Protein AF-A0A5R2N6E2-F1 (afdb_monomer)

Sequence (208 aa):
DPKAEVWG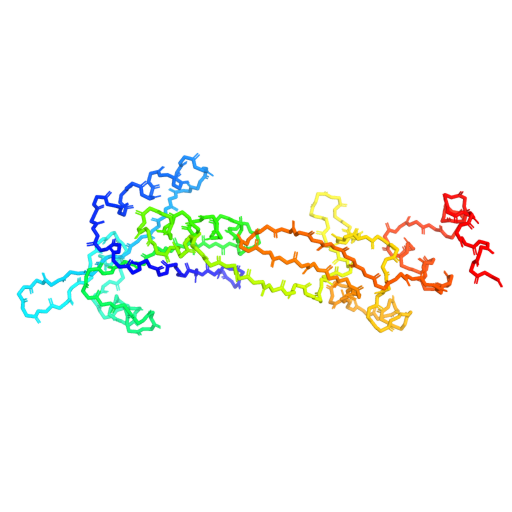IPAKTGGSRAFCDRMNSWAQGEGQPGLGYIFWRKEGDKLEGAGPLAKNIGEERTEAIRLQLGLADGDAAFFVAGDPKKFVSFAGAARTRAGEELNLVDRERFELCWIVDFPFFEWNEEEKKIDFAHNPFSMPQGGIDALNGEDLLGIKAFQYDMVCNGFEIASGGIRNHLPETMVKAFETVGLDRATVEERFGGLYRAFQ

Solvent-accessible surface area (backbone atoms only — not comparable to full-atom values): 11693 Å² total; per-residue (Å²): 110,97,70,49,49,74,48,78,41,80,29,78,75,42,33,39,72,72,55,48,52,49,52,20,54,48,33,38,73,74,74,36,99,51,43,48,36,34,28,22,37,68,60,84,97,41,80,42,64,37,53,74,48,22,71,74,61,34,69,71,55,38,50,52,50,33,62,74,70,71,57,51,77,34,12,23,35,37,39,49,74,41,50,54,93,75,43,50,68,55,53,53,51,52,46,50,50,51,29,58,79,64,64,68,61,71,85,89,65,87,54,74,49,76,50,61,68,42,50,36,30,36,78,39,82,87,80,71,41,55,38,63,57,64,69,83,56,42,26,46,52,70,46,55,62,40,73,72,46,89,60,51,66,76,30,27,22,43,34,39,34,39,30,47,79,89,38,81,76,46,75,53,58,48,64,52,72,45,60,70,42,50,42,51,56,39,39,70,54,71,39,49,60,68,58,47,45,68,78,39,35,76,61,54,62,72,58,107

Mean predicted aligned error: 4.89 Å

pLDDT: mean 94.52, std 5.13, range [65.69, 98.62]

Secondary structure (DSSP, 8-state):
-TT-EEEEEEETT---HHHHHHHHHHHHHTT-S--EEEEEEEETTEEEEESHHHHHH-HHHHHHHHHHTT--TT-EEEEEEE-HHHHHHHHHHHHHHHHHHTT-S-TT---EEEEE--BSEEEETTTTEEEESS-TTBPBTTHHHHHTSS-STTPBBSEEEEEETTEEEEEEE-B---HHHHHHHHHHTT--HHHHHHHHHHHHHHT-

Foldseek 3Di:
DVQKDKDKQKQALQQDPVSQVVLQVVCVVVVHPGKFKWHWADDDPDIFIDGPVCVVPDGVVSVVVCVVVVYDHSIMMIMDMDRCVVCVVVSVVSNVVSCVVSVVDDPVDKDKDKDFFAFQWDQDPVVRAIDGPDDLFFAWDVFQVQLVDPCNRNITTQKMFMDIPRDGPDIDGHGNLDLVSSQSSVVRRPQHPVNCCVVPVVSNVVSD

Structure (mmCIF, N/CA/C/O backbone):
data_AF-A0A5R2N6E2-F1
#
_entry.id   AF-A0A5R2N6E2-F1
#
loop_
_atom_site.group_PDB
_atom_site.id
_atom_site.type_symbol
_atom_site.label_atom_id
_atom_site.label_alt_id
_atom_site.label_comp_id
_atom_site.label_asym_id
_atom_site.label_entity_id
_atom_site.label_seq_id
_atom_site.pdbx_PDB_ins_code
_atom_site.Cartn_x
_atom_site.Cartn_y
_atom_site.Cartn_z
_atom_site.occupancy
_atom_site.B_iso_or_equiv
_atom_site.auth_seq_id
_atom_site.auth_comp_id
_atom_site.auth_asym_id
_atom_site.auth_atom_id
_atom_site.pdbx_PDB_model_num
ATOM 1 N N . ASP A 1 1 ? -5.170 19.778 3.598 1.00 77.94 1 ASP A N 1
ATOM 2 C CA . ASP A 1 1 ? -4.101 19.515 2.621 1.00 77.94 1 ASP A CA 1
ATOM 3 C C . ASP A 1 1 ? -4.667 18.542 1.596 1.00 77.94 1 ASP A C 1
ATOM 5 O O . ASP A 1 1 ? -5.123 17.491 2.026 1.00 77.94 1 ASP A O 1
ATOM 9 N N . PRO A 1 2 ? -4.741 18.895 0.301 1.00 82.69 2 PRO A N 1
ATOM 10 C CA . PRO A 1 2 ? -5.284 18.014 -0.736 1.00 82.69 2 PRO A CA 1
ATOM 11 C C . PRO A 1 2 ? -4.460 16.738 -0.966 1.00 82.69 2 PRO A C 1
ATOM 13 O O . PRO A 1 2 ? -4.962 15.817 -1.597 1.00 82.69 2 PRO A O 1
ATOM 16 N N . LYS A 1 3 ? -3.214 16.675 -0.477 1.00 87.69 3 LYS A N 1
ATOM 17 C CA . LYS A 1 3 ? -2.358 15.480 -0.551 1.00 87.69 3 LYS A CA 1
ATOM 18 C C . LYS A 1 3 ? -2.497 14.567 0.665 1.00 87.69 3 LYS A C 1
ATOM 20 O O . LYS A 1 3 ? -1.913 13.488 0.676 1.00 87.69 3 LYS A O 1
ATOM 25 N N . ALA A 1 4 ? -3.202 15.022 1.701 1.00 94.62 4 ALA A N 1
ATOM 26 C CA . ALA A 1 4 ? -3.377 14.250 2.914 1.00 94.62 4 ALA A CA 1
ATOM 27 C C . ALA A 1 4 ? -4.648 13.405 2.834 1.00 94.62 4 ALA A C 1
ATOM 29 O O . ALA A 1 4 ? -5.731 13.925 2.569 1.00 94.62 4 ALA A O 1
ATOM 30 N N . GLU A 1 5 ? -4.519 12.122 3.144 1.00 96.31 5 GLU A N 1
ATOM 31 C CA . GLU A 1 5 ? -5.640 11.197 3.260 1.00 96.31 5 GLU A CA 1
ATOM 32 C C . GLU A 1 5 ? -5.689 10.583 4.658 1.00 96.31 5 GLU A C 1
ATOM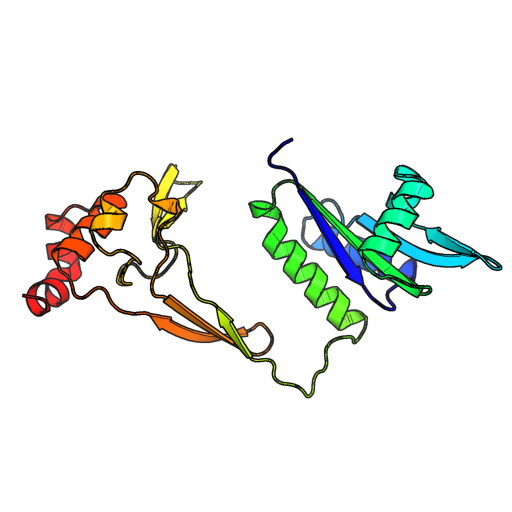 34 O O . GLU A 1 5 ? -4.715 10.627 5.415 1.00 96.31 5 GLU A O 1
ATOM 39 N N . VAL A 1 6 ? -6.843 10.006 4.994 1.00 95.56 6 VAL A N 1
ATOM 40 C CA . VAL A 1 6 ? -7.044 9.209 6.205 1.00 95.56 6 VAL A CA 1
ATOM 41 C C . VAL A 1 6 ? -7.536 7.837 5.783 1.00 95.56 6 VAL A C 1
ATOM 43 O O . VAL A 1 6 ? -8.599 7.730 5.172 1.00 95.56 6 VAL A O 1
ATOM 46 N N . TRP A 1 7 ? -6.782 6.789 6.104 1.00 97.44 7 TRP A N 1
ATOM 47 C CA . TRP A 1 7 ? -7.182 5.413 5.816 1.00 97.44 7 TRP A CA 1
ATOM 48 C C . TRP A 1 7 ? -7.594 4.709 7.102 1.00 97.44 7 TRP A C 1
ATOM 50 O O . TRP A 1 7 ? -6.868 4.725 8.098 1.00 97.44 7 TRP A O 1
ATOM 60 N N . GLY A 1 8 ? -8.774 4.091 7.065 1.00 97.75 8 GLY A N 1
ATOM 61 C CA . GLY A 1 8 ? -9.274 3.232 8.131 1.00 97.75 8 GLY A CA 1
ATOM 62 C C . GLY A 1 8 ? -8.793 1.794 7.952 1.00 97.75 8 GLY A C 1
ATOM 63 O O . GLY A 1 8 ? -8.796 1.263 6.843 1.00 97.75 8 GLY A O 1
ATOM 64 N N . ILE A 1 9 ? -8.425 1.149 9.054 1.00 98.25 9 ILE A N 1
ATOM 65 C CA . ILE A 1 9 ? -8.046 -0.262 9.129 1.00 98.25 9 ILE A CA 1
ATOM 66 C C . ILE A 1 9 ? -9.047 -0.945 10.068 1.00 98.25 9 ILE A C 1
ATOM 68 O O . ILE A 1 9 ? -8.894 -0.866 11.293 1.00 98.25 9 ILE A O 1
ATOM 72 N N . PRO A 1 10 ? -10.104 -1.572 9.522 1.00 98.00 10 PRO A N 1
ATOM 73 C CA . PRO A 1 10 ? -11.079 -2.311 10.312 1.00 98.00 10 PRO A CA 1
ATOM 74 C C . PRO A 1 10 ? -10.432 -3.497 11.032 1.00 98.00 10 PRO A C 1
ATOM 76 O O . PRO A 1 10 ? -9.678 -4.263 10.435 1.00 98.00 10 PRO A O 1
ATOM 79 N N . ALA A 1 11 ? -10.769 -3.674 12.304 1.00 97.94 11 ALA A N 1
ATOM 80 C CA . ALA A 1 11 ? -10.268 -4.735 13.165 1.00 97.94 11 ALA A CA 1
ATOM 81 C C . ALA A 1 11 ? -11.451 -5.416 13.864 1.00 97.94 11 ALA A C 1
ATOM 83 O O . ALA A 1 11 ? -11.834 -5.063 14.985 1.00 97.94 11 ALA A O 1
ATOM 84 N N . LYS A 1 12 ? -12.062 -6.388 13.174 1.00 96.56 12 LYS A N 1
ATOM 85 C CA . LYS A 1 12 ? -13.174 -7.166 13.735 1.00 96.56 12 LYS A CA 1
ATOM 86 C C . LYS A 1 12 ? -12.720 -7.926 14.971 1.00 96.56 12 LYS A C 1
ATOM 88 O O . LYS A 1 12 ? -11.612 -8.449 14.976 1.00 96.56 12 LYS A O 1
ATOM 93 N N . THR A 1 13 ? -13.556 -7.998 16.001 1.00 97.12 13 THR A N 1
ATOM 94 C CA . THR A 1 13 ? -13.239 -8.554 17.333 1.00 97.12 13 THR A CA 1
ATOM 95 C C . THR A 1 13 ? -12.142 -7.803 18.109 1.00 97.12 13 THR A C 1
ATOM 97 O O . THR A 1 13 ? -11.767 -8.198 19.211 1.00 97.12 13 THR A O 1
ATOM 100 N N . GLY A 1 14 ? -11.646 -6.680 17.572 1.00 96.75 14 GLY A N 1
ATOM 101 C CA . GLY A 1 14 ? -10.597 -5.853 18.172 1.00 96.75 14 GLY A CA 1
ATOM 102 C C . GLY A 1 14 ? -11.086 -4.854 19.224 1.00 96.75 14 GLY A C 1
ATOM 103 O O . GLY A 1 14 ? -10.320 -3.986 19.637 1.00 96.75 14 GLY A O 1
ATOM 104 N N . GLY A 1 15 ? -12.346 -4.934 19.653 1.00 95.94 15 GLY A N 1
ATOM 105 C CA . GLY A 1 15 ? -13.047 -3.944 20.474 1.00 95.94 15 GLY A CA 1
ATOM 106 C C . GLY A 1 15 ? -12.625 -3.880 21.945 1.00 95.94 15 GLY A C 1
ATOM 107 O O . GLY A 1 15 ? -13.464 -3.863 22.841 1.00 95.94 15 GLY A O 1
ATOM 108 N N . SER A 1 16 ? -11.321 -3.858 22.223 1.00 94.94 16 SER A N 1
ATOM 109 C CA . SER A 1 16 ? -10.749 -3.778 23.566 1.00 94.94 16 SER A CA 1
ATOM 110 C C . SER A 1 16 ? -9.763 -2.625 23.667 1.00 94.94 16 SER A C 1
ATOM 112 O O . SER A 1 16 ? -8.819 -2.523 22.880 1.00 94.94 16 SER A O 1
ATOM 114 N N . ARG A 1 17 ? -9.920 -1.800 24.708 1.00 95.88 17 ARG A N 1
ATOM 115 C CA . ARG A 1 17 ? -8.990 -0.703 24.997 1.00 95.88 17 ARG A CA 1
ATOM 116 C C . ARG A 1 17 ? -7.552 -1.195 25.154 1.00 95.88 17 ARG A C 1
ATOM 118 O O . ARG A 1 17 ? -6.640 -0.587 24.612 1.00 95.88 17 ARG A O 1
ATOM 125 N N . ALA A 1 18 ? -7.358 -2.312 25.855 1.00 97.25 18 ALA A N 1
ATOM 126 C CA . ALA A 1 18 ? -6.028 -2.864 26.085 1.00 97.25 18 ALA A CA 1
ATOM 127 C C . ALA A 1 18 ? -5.355 -3.306 24.777 1.00 97.25 18 ALA A C 1
ATOM 129 O O . ALA A 1 18 ? -4.151 -3.133 24.627 1.00 97.25 18 ALA A O 1
ATOM 130 N N . PHE A 1 19 ? -6.115 -3.870 23.835 1.00 97.75 19 PHE A N 1
ATOM 131 C CA . PHE A 1 19 ? -5.597 -4.214 22.510 1.00 97.75 19 PHE A CA 1
ATOM 132 C C . PHE A 1 19 ? -5.258 -2.960 21.698 1.00 97.75 19 PHE A C 1
ATOM 134 O O . PHE A 1 19 ? -4.147 -2.843 21.188 1.00 97.75 19 PHE A O 1
ATOM 141 N N . CYS A 1 20 ? -6.174 -1.991 21.652 1.00 98.06 20 CYS A N 1
ATOM 142 C CA . CYS A 1 20 ? -5.971 -0.753 20.907 1.00 98.06 20 CYS A CA 1
ATOM 143 C C . CYS A 1 20 ? -4.764 0.055 21.416 1.00 98.06 20 CYS A C 1
ATOM 145 O O . CYS A 1 20 ? -3.966 0.538 20.616 1.00 98.06 20 CYS A O 1
ATOM 147 N N . ASP A 1 21 ? -4.590 0.154 22.739 1.00 97.81 21 ASP A N 1
ATOM 148 C CA . ASP A 1 21 ? -3.443 0.834 23.347 1.00 97.81 21 ASP A CA 1
ATOM 149 C C . ASP A 1 21 ? -2.120 0.123 23.005 1.00 97.81 21 ASP A C 1
ATOM 151 O O . ASP A 1 21 ? -1.144 0.795 22.673 1.00 97.81 21 ASP A O 1
ATOM 155 N N . ARG A 1 22 ? -2.084 -1.221 22.992 1.00 98.19 22 ARG A N 1
ATOM 156 C CA . ARG A 1 22 ? -0.892 -1.978 22.557 1.00 98.19 22 ARG A CA 1
ATOM 157 C C . ARG A 1 22 ? -0.560 -1.756 21.085 1.00 98.19 22 ARG A C 1
ATOM 159 O O . ARG A 1 22 ? 0.604 -1.534 20.769 1.00 98.19 22 ARG A O 1
ATOM 166 N N . MET A 1 23 ? -1.559 -1.784 20.201 1.00 98.31 23 MET A N 1
ATOM 167 C CA . MET A 1 23 ? -1.373 -1.499 18.773 1.00 98.31 23 MET A CA 1
ATOM 168 C C . MET A 1 23 ? -0.837 -0.078 18.551 1.00 98.31 23 MET A C 1
ATOM 170 O O . MET A 1 23 ? 0.060 0.123 17.735 1.00 98.31 23 MET A O 1
ATOM 174 N N . ASN A 1 24 ? -1.320 0.902 19.321 1.00 98.06 24 ASN A N 1
ATOM 175 C CA . ASN A 1 24 ? -0.789 2.263 19.290 1.00 98.06 24 ASN A CA 1
ATOM 176 C C . ASN A 1 24 ? 0.668 2.339 19.781 1.00 98.06 24 ASN A C 1
ATOM 178 O O . ASN A 1 24 ? 1.494 2.970 19.127 1.00 98.06 24 ASN A O 1
ATOM 182 N N . SER A 1 25 ? 1.015 1.670 20.884 1.00 98.19 25 SER A N 1
ATOM 183 C CA . SER A 1 25 ? 2.407 1.608 21.357 1.00 98.19 25 SER A CA 1
ATOM 184 C C . SER A 1 25 ? 3.336 0.907 20.366 1.00 98.19 25 SER A C 1
ATOM 186 O O . SER A 1 25 ? 4.468 1.344 20.179 1.00 98.19 25 SER A O 1
ATOM 188 N N . TRP A 1 26 ? 2.866 -0.151 19.702 1.00 98.31 26 TRP A N 1
ATOM 189 C CA . TRP A 1 26 ? 3.617 -0.802 18.631 1.00 98.31 26 TRP A CA 1
ATOM 190 C C . TRP A 1 26 ? 3.883 0.165 17.473 1.00 98.31 26 TRP A C 1
ATOM 192 O O . TRP A 1 26 ? 5.033 0.321 17.078 1.00 98.31 26 TRP A O 1
ATOM 202 N N . ALA A 1 27 ? 2.863 0.882 16.995 1.00 97.94 27 ALA A N 1
ATOM 203 C CA . ALA A 1 27 ? 3.023 1.874 15.932 1.00 97.94 27 ALA A CA 1
ATOM 204 C C . ALA A 1 27 ? 4.067 2.948 16.276 1.00 97.94 27 ALA A C 1
ATOM 206 O O . ALA A 1 27 ? 4.861 3.341 15.424 1.00 97.94 27 ALA A O 1
ATOM 207 N N . GLN A 1 28 ? 4.102 3.385 17.538 1.00 97.56 28 GLN A N 1
ATOM 208 C CA . GLN A 1 28 ? 5.132 4.301 18.034 1.00 97.56 28 GLN A CA 1
ATOM 209 C C . GLN A 1 28 ? 6.535 3.685 17.999 1.00 97.56 28 GLN A C 1
ATOM 211 O O . GLN A 1 28 ? 7.496 4.368 17.651 1.00 97.56 28 GLN A O 1
ATOM 216 N N . GLY A 1 29 ? 6.652 2.391 18.305 1.00 97.69 29 GLY A N 1
ATOM 217 C CA . GLY A 1 29 ? 7.890 1.625 18.145 1.00 97.69 29 GLY A CA 1
ATOM 218 C C . GLY A 1 29 ? 8.363 1.518 16.690 1.00 97.69 29 GLY A C 1
ATOM 219 O O . GLY A 1 29 ? 9.564 1.551 16.446 1.00 97.69 29 GLY A O 1
ATOM 220 N N . GLU A 1 30 ? 7.438 1.487 15.727 1.00 96.44 30 GLU A N 1
ATOM 221 C CA . GLU A 1 30 ? 7.714 1.526 14.277 1.00 96.44 30 GLU A CA 1
ATOM 222 C C . GLU A 1 30 ? 8.031 2.946 13.755 1.00 96.44 30 GLU A C 1
ATOM 224 O O . GLU A 1 30 ? 8.050 3.195 12.549 1.00 96.44 30 GLU A O 1
ATOM 229 N N . GLY A 1 31 ? 8.239 3.916 14.653 1.00 95.12 31 GLY A N 1
ATOM 230 C CA . GLY A 1 31 ? 8.587 5.293 14.301 1.00 95.12 31 GLY A CA 1
ATOM 231 C C . GLY A 1 31 ? 7.407 6.158 13.851 1.00 95.12 31 GLY A C 1
ATOM 232 O O . GLY A 1 31 ? 7.618 7.281 13.391 1.00 95.12 31 GLY A O 1
ATOM 233 N N . GLN A 1 32 ? 6.167 5.680 13.989 1.00 96.06 32 GLN A N 1
ATOM 234 C CA . GLN A 1 32 ? 4.984 6.497 13.722 1.00 96.06 32 GLN A CA 1
ATOM 235 C C . GLN A 1 32 ? 4.648 7.390 14.927 1.00 96.06 32 GLN A C 1
ATOM 237 O O . GLN A 1 32 ? 4.893 7.010 16.070 1.00 96.06 32 GLN A O 1
ATOM 242 N N . PRO A 1 33 ? 4.003 8.553 14.734 1.00 93.94 33 PRO A N 1
ATOM 243 C CA . PRO A 1 33 ? 3.512 9.362 15.857 1.00 93.94 33 PRO A CA 1
ATOM 244 C C . PRO A 1 33 ? 2.494 8.616 16.744 1.00 93.94 33 PRO A C 1
ATOM 246 O O . PRO A 1 33 ? 2.365 8.887 17.941 1.00 93.94 33 PRO A O 1
ATOM 249 N N . GLY A 1 34 ? 1.768 7.672 16.148 1.00 95.56 34 GLY A N 1
ATOM 250 C CA . GLY A 1 34 ? 0.800 6.799 16.795 1.00 95.56 34 GLY A CA 1
ATOM 251 C C . GLY A 1 34 ? -0.118 6.139 15.772 1.00 95.56 34 GLY A C 1
ATOM 252 O O . GLY A 1 34 ? -0.031 6.402 14.573 1.00 95.56 34 GLY A O 1
ATOM 253 N N . LEU A 1 35 ? -1.024 5.305 16.268 1.00 97.69 35 LEU A N 1
ATOM 254 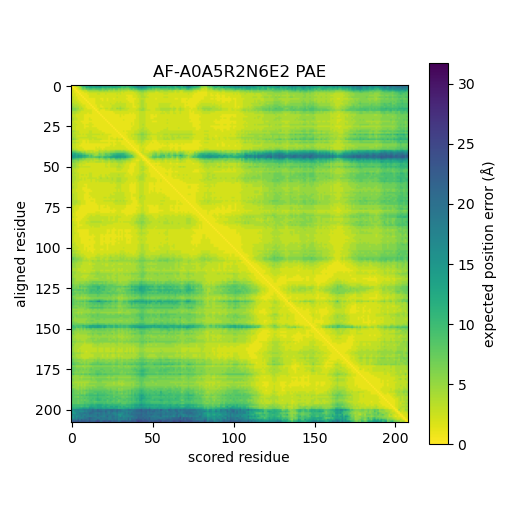C CA . LEU A 1 35 ? -2.092 4.676 15.505 1.00 97.69 35 LEU A CA 1
ATOM 255 C C . LEU A 1 35 ? -3.420 5.024 16.176 1.00 97.69 35 LEU A C 1
ATOM 257 O O . LEU A 1 35 ? -3.809 4.431 17.185 1.00 97.69 35 LEU A O 1
ATOM 261 N N . GLY A 1 36 ? -4.089 6.046 15.638 1.00 97.50 36 GLY A N 1
ATOM 262 C CA . GLY A 1 36 ? -5.366 6.511 16.169 1.00 97.50 36 GLY A CA 1
ATOM 263 C C . GLY A 1 36 ? -6.420 5.415 16.052 1.00 97.50 36 GLY A C 1
ATOM 264 O O . GLY A 1 36 ? -6.407 4.656 15.089 1.00 97.50 36 GLY A O 1
ATOM 265 N N . T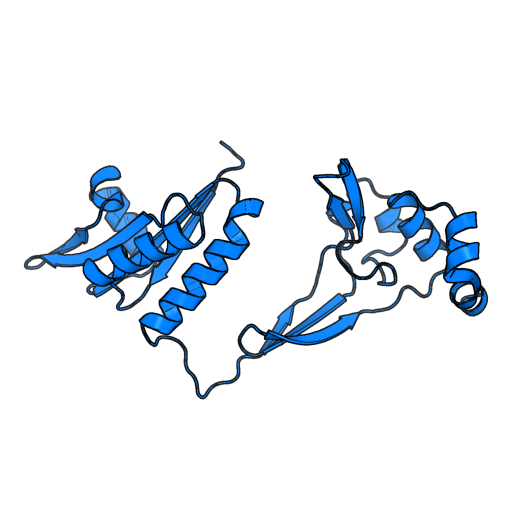YR A 1 37 ? -7.327 5.310 17.022 1.00 98.44 37 TYR A N 1
ATOM 266 C CA . TYR A 1 37 ? -8.309 4.229 17.032 1.00 98.44 37 TYR A CA 1
ATOM 267 C C . TYR A 1 37 ? -9.662 4.635 17.611 1.00 98.44 37 TYR A C 1
ATOM 269 O O . TYR A 1 37 ? -9.776 5.572 18.413 1.00 98.44 37 TYR A O 1
ATOM 277 N N . ILE A 1 38 ? -10.672 3.866 17.218 1.00 98.50 38 ILE A N 1
ATOM 278 C CA . ILE A 1 38 ? -12.008 3.811 17.805 1.00 98.50 38 ILE A CA 1
ATOM 279 C C . ILE A 1 38 ? -12.325 2.338 18.060 1.00 98.50 38 ILE A C 1
ATOM 281 O O . ILE A 1 38 ? -12.014 1.491 17.226 1.00 98.50 38 ILE A O 1
ATOM 285 N N . PHE A 1 39 ? -12.943 2.025 19.191 1.00 98.19 39 PHE A N 1
ATOM 286 C CA . PHE A 1 39 ? -13.506 0.704 19.451 1.00 98.19 39 PHE A CA 1
ATOM 287 C C . PHE A 1 39 ? -14.954 0.828 19.897 1.00 98.19 39 PHE A C 1
ATOM 289 O O . PHE A 1 39 ? -15.313 1.793 20.568 1.00 98.19 39 PHE A O 1
ATOM 296 N N . TRP A 1 40 ? -15.777 -0.145 19.534 1.00 97.62 40 TRP A N 1
ATOM 297 C CA . TRP A 1 40 ? -17.203 -0.128 19.819 1.00 97.62 40 TRP A CA 1
ATOM 298 C C . TRP A 1 40 ? -17.561 -1.190 20.841 1.00 97.62 40 TRP A C 1
ATOM 300 O O . TRP A 1 40 ? -17.153 -2.347 20.740 1.00 97.62 40 TRP A O 1
ATOM 310 N N . ARG A 1 41 ? -18.335 -0.773 21.839 1.00 94.12 41 ARG A N 1
ATOM 311 C CA . ARG A 1 41 ? -18.827 -1.636 22.911 1.00 94.12 41 ARG A CA 1
ATOM 312 C C . ARG A 1 41 ? -20.265 -1.280 23.245 1.00 94.12 41 ARG A C 1
ATOM 314 O O . ARG A 1 41 ? -20.654 -0.114 23.151 1.00 94.12 41 ARG A O 1
ATOM 321 N N . LYS A 1 42 ? -21.045 -2.255 23.692 1.00 91.94 42 LYS A N 1
ATOM 322 C CA . LYS A 1 42 ? -22.346 -1.969 24.300 1.00 91.94 42 LYS A CA 1
ATOM 323 C C . LYS A 1 42 ? -22.196 -1.285 25.655 1.00 91.94 42 LYS A C 1
ATOM 325 O O . LYS A 1 42 ? -21.494 -1.774 26.540 1.00 91.94 42 LYS A O 1
ATOM 330 N N . GLU A 1 43 ? -22.919 -0.188 25.819 1.00 83.19 43 GLU A N 1
ATOM 331 C CA . GLU A 1 43 ? -23.154 0.491 27.087 1.00 83.19 43 GLU A CA 1
ATOM 332 C C . GLU A 1 43 ? -24.678 0.546 27.300 1.00 83.19 43 GLU A C 1
ATOM 334 O O . GLU A 1 43 ? -25.400 1.345 26.700 1.00 83.19 43 GLU A O 1
ATOM 339 N N . GLY A 1 44 ? -25.198 -0.414 28.076 1.00 84.06 44 GLY A N 1
ATOM 340 C CA . GLY A 1 44 ? -26.637 -0.694 28.135 1.00 84.06 44 GLY A CA 1
ATOM 341 C C . GLY A 1 44 ? -27.164 -1.245 26.803 1.00 84.06 44 GLY A C 1
ATOM 342 O O . GLY A 1 44 ? -26.601 -2.193 26.257 1.00 84.06 44 GLY A O 1
ATOM 343 N N . ASP A 1 45 ? -28.227 -0.632 26.275 1.00 84.56 45 ASP A N 1
ATOM 344 C CA . ASP A 1 45 ? -28.848 -1.009 24.993 1.00 84.56 45 ASP A CA 1
ATOM 345 C C . ASP A 1 45 ? -28.248 -0.279 23.779 1.00 84.56 45 ASP A C 1
ATOM 347 O O . ASP A 1 45 ? -28.675 -0.499 22.643 1.00 84.56 45 ASP A O 1
ATOM 351 N N . LYS A 1 46 ? -27.269 0.608 23.996 1.00 86.88 46 LYS A N 1
ATOM 352 C CA . LYS A 1 46 ? -26.643 1.399 22.934 1.00 86.88 46 LYS A CA 1
ATOM 353 C C . LYS A 1 46 ? -25.241 0.901 22.632 1.00 86.88 46 LYS A C 1
ATOM 355 O O . LYS A 1 46 ? -24.483 0.535 23.526 1.00 86.88 46 LYS A O 1
ATOM 360 N N . LEU A 1 47 ? -24.899 0.912 21.350 1.00 91.50 47 LEU A N 1
ATOM 361 C CA . LEU A 1 47 ? -23.539 0.691 20.890 1.00 91.50 47 LEU A CA 1
ATOM 362 C C . LEU A 1 47 ? -22.811 2.035 20.884 1.00 91.50 47 LEU A C 1
ATOM 364 O O . LEU A 1 47 ? -23.188 2.926 20.130 1.00 91.50 47 LEU A O 1
ATOM 368 N N . GLU A 1 48 ? -21.789 2.180 21.721 1.00 93.56 48 GLU A N 1
ATOM 369 C CA . GLU A 1 48 ? -21.032 3.423 21.857 1.00 93.56 48 GLU A CA 1
ATOM 370 C C . GLU A 1 48 ? -19.609 3.239 21.327 1.00 93.56 48 GLU A C 1
ATOM 372 O O . GLU A 1 48 ? -18.938 2.239 21.605 1.00 93.56 48 GLU A O 1
ATOM 377 N N . GLY A 1 49 ? -19.144 4.216 20.546 1.00 96.12 49 GLY A N 1
ATOM 378 C CA . GLY A 1 49 ? -17.752 4.296 20.128 1.00 96.12 49 GLY A CA 1
ATOM 379 C C . GLY A 1 49 ? -16.905 4.982 21.194 1.00 96.12 49 GLY A C 1
ATOM 380 O O . GLY A 1 49 ? -17.171 6.110 21.596 1.00 96.12 49 GLY A O 1
ATOM 381 N N . ALA A 1 50 ? -15.844 4.312 21.622 1.00 95.81 50 ALA A N 1
ATOM 382 C CA . ALA A 1 50 ? -14.899 4.787 22.615 1.00 95.81 50 ALA A CA 1
ATOM 383 C C . ALA A 1 50 ? -13.479 4.871 22.035 1.00 95.81 50 ALA A C 1
ATOM 385 O O . ALA A 1 50 ? -13.156 4.310 20.988 1.00 95.81 50 ALA A O 1
ATOM 386 N N . GLY A 1 51 ? -12.608 5.590 22.740 1.00 95.25 51 GLY A N 1
ATOM 387 C CA . GLY A 1 51 ? -11.220 5.825 22.339 1.00 95.25 51 GLY A CA 1
ATOM 388 C C . GLY A 1 51 ? -10.920 7.304 22.078 1.00 95.25 51 GLY A C 1
ATOM 389 O O . GLY A 1 51 ? -11.830 8.137 22.099 1.00 95.25 51 GLY A O 1
ATOM 390 N N . PRO A 1 52 ? -9.640 7.662 21.880 1.00 95.38 52 PRO A N 1
ATOM 391 C CA . PRO A 1 52 ? -9.230 9.054 21.712 1.00 95.38 52 PRO A CA 1
ATOM 392 C C . PRO A 1 52 ? -9.900 9.735 20.515 1.00 95.38 52 PRO A C 1
ATOM 394 O O . PRO A 1 52 ? -10.318 10.885 20.626 1.00 95.38 52 PRO A O 1
ATOM 397 N N . LEU A 1 53 ? -10.051 9.027 19.388 1.00 96.81 53 LEU A N 1
ATOM 398 C CA . LEU A 1 53 ? -10.653 9.612 18.190 1.00 96.81 53 LEU A CA 1
ATOM 399 C C . LEU A 1 53 ? -12.155 9.837 18.344 1.00 96.81 53 LEU A C 1
ATOM 401 O O . LEU A 1 53 ? -12.616 10.923 18.009 1.00 96.81 53 LEU A O 1
ATOM 405 N N . ALA A 1 54 ? -12.893 8.879 18.912 1.00 96.81 54 ALA A N 1
ATOM 406 C CA . ALA A 1 54 ? -14.333 9.020 19.134 1.00 96.81 54 ALA A CA 1
ATOM 407 C C . ALA A 1 54 ? -14.665 10.263 19.979 1.00 96.81 54 ALA A C 1
ATOM 409 O O . ALA A 1 54 ? -15.540 11.052 19.625 1.00 96.81 54 ALA A O 1
ATOM 410 N N . LYS A 1 55 ? -13.880 10.504 21.042 1.00 95.00 55 LYS A N 1
ATOM 411 C CA . LYS A 1 55 ? -14.002 11.704 21.887 1.00 95.00 55 LYS A CA 1
ATOM 412 C C . LYS A 1 55 ? -13.758 13.003 21.118 1.00 95.00 55 LYS A C 1
ATOM 414 O O . LYS A 1 55 ? -14.415 14.001 21.391 1.00 95.00 55 LYS A O 1
ATOM 419 N N . ASN A 1 56 ? -12.822 12.992 20.172 1.00 96.56 56 ASN A N 1
ATOM 420 C CA . ASN A 1 56 ? -12.438 14.183 19.416 1.00 96.56 56 ASN A CA 1
ATOM 421 C C . ASN A 1 56 ? -13.421 14.523 18.289 1.00 96.56 56 ASN A C 1
ATOM 423 O O . ASN A 1 56 ? -13.586 15.697 17.964 1.00 96.56 56 ASN A O 1
ATOM 427 N N . ILE A 1 57 ? -14.047 13.519 17.668 1.00 96.44 57 ILE A N 1
ATOM 428 C CA . ILE A 1 57 ? -14.927 13.726 16.505 1.00 96.44 57 ILE A CA 1
ATOM 429 C C . ILE A 1 57 ? -16.419 13.743 16.857 1.00 96.44 57 ILE A C 1
ATOM 431 O O . ILE A 1 57 ? -17.212 14.206 16.038 1.00 96.44 57 ILE A O 1
ATOM 435 N N . GLY A 1 58 ? -16.790 13.290 18.057 1.00 96.62 58 GLY A N 1
ATOM 436 C CA . GLY A 1 58 ? -18.169 13.251 18.541 1.00 96.62 58 GLY A CA 1
ATOM 437 C C . GLY A 1 58 ? -18.953 12.017 18.082 1.00 96.62 58 GLY A C 1
ATOM 438 O O . GLY A 1 58 ? -18.528 11.273 17.195 1.00 96.62 58 GLY A O 1
ATOM 439 N N . GLU A 1 59 ? -20.114 11.805 18.705 1.00 95.50 59 GLU A N 1
ATOM 440 C CA . GLU A 1 59 ? -20.951 10.606 18.542 1.00 95.50 59 GLU A CA 1
ATOM 441 C C . GLU A 1 59 ? -21.437 10.415 17.097 1.00 95.50 59 GLU A C 1
ATOM 443 O O . GLU A 1 59 ? -21.242 9.348 16.523 1.00 95.50 59 GLU A O 1
ATOM 448 N N . GLU A 1 60 ? -21.974 11.467 16.469 1.00 96.44 60 GLU A N 1
ATOM 449 C CA . GLU A 1 60 ? -22.526 11.411 15.105 1.00 96.44 60 GLU A CA 1
ATOM 450 C C . GLU A 1 60 ? -21.492 10.927 14.074 1.00 96.44 60 GLU A C 1
ATOM 452 O O . GLU A 1 60 ? -21.752 10.010 13.293 1.00 96.44 60 GLU A O 1
ATOM 457 N N . ARG A 1 61 ? -20.282 11.504 14.094 1.00 97.38 61 ARG A N 1
ATOM 458 C CA . ARG A 1 61 ? -19.205 11.129 13.161 1.00 97.38 61 ARG A CA 1
ATOM 459 C C . ARG A 1 61 ? -18.645 9.747 13.470 1.00 97.38 61 ARG A C 1
ATOM 461 O O . ARG A 1 61 ? -18.299 9.008 12.552 1.00 97.38 61 ARG A O 1
ATOM 468 N N . THR A 1 62 ? -18.565 9.399 14.751 1.00 97.62 62 THR A N 1
ATOM 469 C CA . THR A 1 62 ? -18.127 8.073 15.195 1.00 97.62 62 THR A CA 1
ATOM 470 C C . THR A 1 62 ? -19.073 6.986 14.691 1.00 97.62 62 THR A C 1
ATOM 472 O O . THR A 1 62 ? -18.620 5.962 14.179 1.00 97.62 62 THR A O 1
ATOM 475 N N . GLU A 1 63 ? -20.380 7.224 14.773 1.00 96.56 63 GLU A N 1
ATOM 476 C CA . GLU A 1 63 ? -21.393 6.293 14.284 1.00 96.56 63 GLU A CA 1
ATOM 477 C C . GLU A 1 63 ? -21.402 6.195 12.754 1.00 96.56 63 GLU A C 1
ATOM 479 O O . GLU A 1 63 ? -21.465 5.093 12.206 1.00 96.56 63 GLU A O 1
ATOM 484 N N . ALA A 1 64 ? -21.242 7.318 12.045 1.00 97.56 64 ALA A N 1
ATOM 485 C CA . ALA A 1 64 ? -21.120 7.314 10.588 1.00 97.56 64 ALA A CA 1
ATOM 486 C C . ALA A 1 64 ? -19.943 6.443 10.108 1.00 97.56 64 ALA A C 1
ATOM 488 O O . ALA A 1 64 ? -20.102 5.638 9.189 1.00 97.56 64 ALA A O 1
ATOM 489 N N . ILE A 1 65 ? -18.784 6.541 10.772 1.00 97.69 65 ILE A N 1
ATOM 490 C CA . ILE A 1 65 ? -17.613 5.699 10.487 1.00 97.69 65 ILE A CA 1
ATOM 491 C C . ILE A 1 65 ? -17.919 4.223 10.761 1.00 97.69 65 ILE A C 1
ATOM 493 O O . ILE A 1 65 ? -17.584 3.367 9.942 1.00 97.69 65 ILE A O 1
ATOM 497 N N . ARG A 1 66 ? -18.572 3.912 11.888 1.00 97.38 66 ARG A N 1
ATOM 498 C CA . ARG A 1 66 ? -18.942 2.535 12.241 1.00 97.38 66 ARG A CA 1
ATOM 499 C C . ARG A 1 66 ? -19.795 1.888 11.153 1.00 97.38 66 ARG A C 1
ATOM 501 O O . ARG A 1 66 ? -19.523 0.760 10.745 1.00 97.38 66 ARG A O 1
ATOM 508 N N . LEU A 1 67 ? -20.811 2.615 10.686 1.00 97.25 67 LEU A N 1
ATOM 509 C CA . LEU A 1 67 ? -21.722 2.166 9.636 1.00 97.25 67 LEU A CA 1
ATOM 510 C C . LEU A 1 67 ? -20.996 2.005 8.297 1.00 97.25 67 LEU A C 1
ATOM 512 O O . LEU A 1 67 ? -21.158 0.976 7.645 1.00 97.25 67 LEU A O 1
ATOM 516 N N . GLN A 1 68 ? -20.152 2.969 7.917 1.00 97.50 68 GLN A N 1
ATOM 517 C CA . GLN A 1 68 ? -19.369 2.913 6.679 1.00 97.50 68 GLN A CA 1
ATOM 518 C C . GLN A 1 68 ? -18.405 1.717 6.648 1.00 97.50 68 GLN A C 1
ATOM 520 O O . GLN A 1 68 ? -18.232 1.096 5.602 1.00 97.50 68 GLN A O 1
ATOM 525 N N . LEU A 1 69 ? -17.788 1.385 7.786 1.00 97.06 69 LEU A N 1
ATOM 526 C CA . LEU A 1 69 ? -16.849 0.266 7.910 1.00 97.06 69 LEU A CA 1
ATOM 527 C C . LEU A 1 69 ? -17.532 -1.076 8.229 1.00 97.06 69 LEU A C 1
ATOM 529 O O . LEU A 1 69 ? -16.853 -2.100 8.297 1.00 97.06 69 LEU A O 1
ATOM 533 N N . GLY A 1 70 ? -18.855 -1.090 8.428 1.00 97.00 70 GLY A N 1
ATOM 534 C CA . GLY A 1 70 ? -19.618 -2.303 8.736 1.00 97.00 70 GLY A CA 1
ATOM 535 C C . GLY A 1 70 ? -19.215 -2.964 10.059 1.00 97.00 70 GLY A C 1
ATOM 536 O O . GLY A 1 70 ? -19.144 -4.193 10.129 1.00 97.00 70 GLY A O 1
ATOM 537 N N . LEU A 1 71 ? -18.916 -2.158 11.081 1.00 97.56 71 LEU A N 1
ATOM 538 C CA . LEU A 1 71 ? -18.417 -2.620 12.381 1.00 97.56 71 LEU A CA 1
ATOM 539 C C . LEU A 1 71 ? -19.540 -2.786 13.402 1.00 97.56 71 LEU A C 1
ATOM 541 O O . LEU A 1 71 ? -20.527 -2.050 13.386 1.00 97.56 71 LEU A O 1
ATOM 545 N N . ALA A 1 72 ? -19.389 -3.746 14.305 1.00 96.88 72 ALA A N 1
ATOM 546 C CA . ALA A 1 72 ? -20.367 -4.107 15.321 1.00 96.88 72 ALA A CA 1
ATOM 547 C C . ALA A 1 72 ? -19.808 -3.968 16.749 1.00 96.88 72 ALA A C 1
ATOM 549 O O . ALA A 1 72 ? -18.697 -3.491 16.979 1.00 96.88 72 ALA A O 1
ATOM 550 N N . ASP A 1 73 ? -20.620 -4.370 17.725 1.00 97.12 73 ASP A N 1
ATOM 551 C CA . ASP A 1 73 ? -20.185 -4.547 19.110 1.00 97.12 73 ASP A CA 1
ATOM 552 C C . ASP A 1 73 ? -18.985 -5.494 19.193 1.00 97.12 73 ASP A C 1
ATOM 554 O O . ASP A 1 73 ? -19.008 -6.582 18.619 1.00 97.12 73 ASP A O 1
ATOM 558 N N . GLY A 1 74 ? -17.941 -5.066 19.904 1.00 96.75 74 GLY A N 1
ATOM 559 C CA . GLY A 1 74 ? -16.693 -5.810 20.026 1.00 96.75 74 GLY A CA 1
ATOM 560 C C . GLY A 1 74 ? -15.708 -5.596 18.876 1.00 96.75 74 GLY A C 1
ATOM 561 O O . GLY A 1 74 ? -14.664 -6.244 18.876 1.00 96.75 74 GLY A O 1
ATOM 562 N N . ASP A 1 75 ? -15.969 -4.684 17.937 1.00 98.25 75 ASP A N 1
ATOM 563 C CA . ASP A 1 75 ? -15.036 -4.342 16.857 1.00 98.25 75 ASP A CA 1
ATOM 564 C C . ASP A 1 75 ? -14.238 -3.060 17.146 1.00 98.25 75 ASP A C 1
ATOM 566 O O . ASP A 1 75 ? -14.579 -2.249 18.012 1.00 98.25 75 ASP A O 1
ATOM 570 N N . ALA A 1 76 ? -13.166 -2.853 16.382 1.00 98.38 76 ALA A N 1
ATOM 571 C CA . ALA A 1 76 ? -12.387 -1.623 16.377 1.00 98.38 76 ALA A CA 1
ATOM 572 C C . ALA A 1 76 ? -12.029 -1.175 14.955 1.00 98.38 76 ALA A C 1
ATOM 574 O O . ALA A 1 76 ? -12.154 -1.921 13.984 1.00 98.38 76 ALA A O 1
ATOM 575 N N . ALA A 1 77 ? -11.569 0.063 14.841 1.00 98.50 77 ALA A N 1
ATOM 576 C CA . ALA A 1 77 ? -10.960 0.621 13.648 1.00 98.50 77 ALA A CA 1
ATOM 577 C C . ALA A 1 77 ? -9.735 1.433 14.051 1.00 98.50 77 ALA A C 1
ATOM 579 O O . ALA A 1 77 ? -9.799 2.252 14.971 1.00 98.50 77 ALA A O 1
ATOM 580 N N . PHE A 1 78 ? -8.641 1.221 13.332 1.00 98.62 78 PHE A N 1
ATOM 581 C CA . PHE A 1 78 ? -7.440 2.039 13.423 1.00 98.62 78 PHE A CA 1
ATOM 582 C C . PHE A 1 78 ? -7.376 3.020 12.257 1.00 98.62 78 PHE A C 1
ATOM 584 O O . PHE A 1 78 ? -8.003 2.801 11.224 1.00 98.62 78 PHE A O 1
ATOM 591 N N . PHE A 1 79 ? -6.619 4.099 12.413 1.00 98.25 79 PHE A N 1
ATOM 592 C CA . PHE A 1 79 ? -6.535 5.172 11.435 1.00 98.25 79 PHE A CA 1
ATOM 593 C C . PHE A 1 79 ? -5.098 5.643 11.286 1.00 98.25 79 PHE A C 1
ATOM 595 O O . PHE A 1 79 ? -4.416 5.945 12.270 1.00 98.25 79 PHE A O 1
ATOM 602 N N . VAL A 1 80 ? -4.679 5.752 10.032 1.00 97.31 80 VAL A N 1
ATOM 603 C CA . VAL A 1 80 ? -3.442 6.413 9.617 1.00 97.31 80 VAL A CA 1
ATOM 604 C C . VAL A 1 80 ? -3.811 7.650 8.813 1.00 97.31 80 VAL A C 1
ATOM 606 O O . VAL A 1 80 ? -4.784 7.630 8.060 1.00 97.31 80 VAL A O 1
ATOM 609 N N . ALA A 1 81 ? -3.076 8.740 9.009 1.00 95.75 81 ALA A N 1
ATOM 610 C CA . ALA A 1 81 ? -3.367 10.017 8.374 1.00 95.75 81 ALA A CA 1
ATOM 611 C C . ALA A 1 81 ? -2.076 10.704 7.928 1.00 95.75 81 ALA A C 1
ATOM 613 O O . ALA A 1 81 ? -1.094 10.715 8.670 1.00 95.75 81 ALA A O 1
ATOM 614 N N . GLY A 1 82 ? -2.083 11.305 6.740 1.00 95.25 82 GLY A N 1
ATOM 615 C CA . GLY A 1 82 ? -0.925 12.012 6.192 1.00 95.25 82 GLY A CA 1
ATOM 616 C C . GLY A 1 82 ? -0.805 11.841 4.684 1.00 95.25 82 GLY A C 1
ATOM 617 O O . GLY A 1 82 ? -1.809 11.682 4.003 1.00 95.25 82 GLY A O 1
ATOM 618 N N . ASP A 1 83 ? 0.421 11.871 4.169 1.00 93.94 83 ASP A N 1
ATOM 619 C CA . ASP A 1 83 ? 0.720 11.577 2.763 1.00 93.94 83 ASP A CA 1
ATOM 620 C C . ASP A 1 83 ? 0.698 10.051 2.531 1.00 93.94 83 ASP A C 1
ATOM 622 O O . ASP A 1 83 ? 1.539 9.354 3.119 1.00 93.94 83 ASP A O 1
ATOM 626 N N . PRO A 1 84 ? -0.210 9.516 1.688 1.00 94.81 84 PRO A N 1
ATOM 627 C CA . PRO A 1 84 ? -0.296 8.084 1.404 1.00 94.81 84 PRO A CA 1
ATOM 628 C C . PRO A 1 84 ? 1.028 7.456 0.987 1.00 94.81 84 PRO A C 1
ATOM 630 O O . PRO A 1 84 ? 1.334 6.347 1.422 1.00 94.81 84 PRO A O 1
ATOM 633 N N . LYS A 1 85 ? 1.867 8.173 0.225 1.00 90.06 85 LYS A N 1
ATOM 634 C CA . LYS A 1 85 ? 3.172 7.656 -0.218 1.00 90.06 85 LYS A CA 1
ATOM 635 C C . LYS A 1 85 ? 4.096 7.325 0.954 1.00 90.06 85 LYS A C 1
ATOM 637 O O . LYS A 1 85 ? 4.959 6.464 0.829 1.00 90.06 85 LYS A O 1
ATOM 642 N N . LYS A 1 86 ? 3.911 7.995 2.096 1.00 91.31 86 LYS A N 1
ATOM 643 C CA . LYS A 1 86 ? 4.728 7.808 3.301 1.00 91.31 86 LYS A CA 1
ATOM 644 C C . LYS A 1 86 ? 4.168 6.743 4.232 1.00 91.31 86 LYS A C 1
ATOM 646 O O . LYS A 1 86 ? 4.946 6.038 4.865 1.00 91.31 86 LYS A O 1
ATOM 651 N N . PHE A 1 87 ? 2.843 6.634 4.343 1.00 94.56 87 PHE A N 1
ATOM 652 C CA . PHE A 1 87 ? 2.229 5.730 5.318 1.00 94.56 87 PHE A CA 1
ATOM 653 C C . PHE A 1 87 ? 1.720 4.411 4.721 1.00 94.56 87 PHE A C 1
ATOM 655 O O . PHE A 1 87 ? 1.422 3.510 5.498 1.00 94.56 87 PHE A O 1
ATOM 662 N N . VAL A 1 88 ? 1.605 4.253 3.393 1.00 96.06 88 VAL A N 1
ATOM 663 C CA . VAL A 1 88 ? 1.004 3.059 2.753 1.00 96.06 88 VAL A CA 1
ATOM 664 C C . VAL A 1 88 ? 1.637 1.747 3.222 1.00 96.06 88 VAL A C 1
ATOM 666 O O . VAL A 1 88 ? 0.920 0.807 3.567 1.00 96.06 88 VAL A O 1
ATOM 669 N N . SER A 1 89 ? 2.969 1.706 3.313 1.00 95.50 89 SER A N 1
ATOM 670 C CA . SER A 1 89 ? 3.704 0.533 3.802 1.00 95.50 89 SER A CA 1
ATOM 671 C C . SER A 1 89 ? 3.339 0.218 5.259 1.00 95.50 89 SER A C 1
ATOM 673 O O . SER A 1 89 ? 2.958 -0.907 5.588 1.00 95.50 89 SER A O 1
ATOM 675 N N . PHE A 1 90 ? 3.323 1.243 6.118 1.00 97.69 90 PHE A N 1
ATOM 676 C CA . PHE A 1 90 ? 2.923 1.100 7.517 1.00 97.69 90 PHE A CA 1
ATOM 677 C C . PHE A 1 90 ? 1.446 0.695 7.674 1.00 97.69 90 PHE A C 1
ATOM 679 O O . PHE A 1 90 ? 1.128 -0.156 8.501 1.00 97.69 90 PHE A O 1
ATOM 686 N N . ALA A 1 91 ? 0.536 1.238 6.862 1.00 97.88 91 ALA A N 1
ATOM 687 C CA . ALA A 1 91 ? -0.878 0.868 6.874 1.00 97.88 91 ALA A CA 1
ATOM 688 C C . ALA A 1 91 ? -1.076 -0.620 6.542 1.00 97.88 91 ALA A C 1
ATOM 690 O O . ALA A 1 91 ? -1.859 -1.311 7.198 1.00 97.88 91 ALA A O 1
ATOM 691 N N . GLY A 1 92 ? -0.327 -1.125 5.555 1.00 97.56 92 GLY A N 1
ATOM 692 C CA . GLY A 1 92 ? -0.274 -2.546 5.224 1.00 97.56 92 GLY A CA 1
ATOM 693 C C . GLY A 1 92 ? 0.221 -3.395 6.397 1.00 97.56 92 GLY A C 1
ATOM 694 O O . GLY A 1 92 ? -0.434 -4.374 6.756 1.00 97.56 92 GLY A O 1
ATOM 695 N N . ALA A 1 93 ? 1.317 -2.984 7.042 1.00 97.56 93 ALA A N 1
ATOM 696 C CA . ALA A 1 93 ? 1.860 -3.667 8.216 1.00 97.56 93 ALA A CA 1
ATOM 697 C C . ALA A 1 93 ? 0.870 -3.683 9.395 1.00 97.56 93 ALA A C 1
ATOM 699 O O . ALA A 1 93 ? 0.651 -4.727 10.008 1.00 97.56 93 ALA A O 1
ATOM 700 N N . ALA A 1 94 ? 0.210 -2.556 9.674 1.00 98.31 94 ALA A N 1
ATOM 701 C CA . ALA A 1 94 ? -0.788 -2.441 10.734 1.00 98.31 94 ALA A CA 1
ATOM 702 C C . ALA A 1 94 ? -2.005 -3.345 10.481 1.00 98.31 94 ALA A C 1
ATOM 704 O O . ALA A 1 94 ? -2.483 -4.000 11.409 1.00 98.31 94 ALA A O 1
ATOM 705 N N . ARG A 1 95 ? -2.468 -3.444 9.226 1.00 98.19 95 ARG A N 1
ATOM 706 C CA . ARG A 1 95 ? -3.522 -4.387 8.820 1.00 98.19 95 ARG A CA 1
ATOM 707 C C . ARG A 1 95 ? -3.104 -5.837 9.068 1.00 98.19 95 ARG A C 1
ATOM 709 O O . ARG A 1 95 ? -3.875 -6.589 9.661 1.00 98.19 95 ARG A O 1
ATOM 716 N N . THR A 1 96 ? -1.908 -6.226 8.622 1.00 97.38 96 THR A N 1
ATOM 717 C CA . THR A 1 96 ? -1.387 -7.590 8.811 1.00 97.38 96 THR A CA 1
ATOM 718 C C . THR A 1 96 ? -1.283 -7.928 10.294 1.00 97.38 96 THR A C 1
ATOM 720 O O . THR A 1 96 ? -1.850 -8.926 10.733 1.00 97.38 96 THR A O 1
ATOM 723 N N . ARG A 1 97 ? -0.668 -7.047 11.090 1.00 97.75 97 ARG A N 1
ATOM 724 C CA . ARG A 1 97 ? -0.512 -7.249 12.532 1.00 97.75 97 ARG A CA 1
ATOM 725 C C . ARG A 1 97 ? -1.851 -7.374 13.255 1.00 97.75 97 ARG A C 1
ATOM 727 O O . ARG A 1 97 ? -2.008 -8.265 14.085 1.00 97.75 97 ARG A O 1
ATOM 734 N N . ALA A 1 98 ? -2.821 -6.512 12.942 1.00 98.00 98 ALA A N 1
ATOM 735 C CA . ALA A 1 98 ? -4.158 -6.608 13.525 1.00 98.00 98 ALA A CA 1
ATOM 736 C C . ALA A 1 98 ? -4.810 -7.961 13.202 1.00 98.00 98 ALA A C 1
ATOM 738 O O . ALA A 1 98 ? -5.378 -8.593 14.089 1.00 98.00 98 ALA A O 1
ATOM 739 N N . GLY A 1 99 ? -4.685 -8.430 11.955 1.00 97.31 99 GLY A N 1
ATOM 740 C CA . GLY A 1 99 ? -5.175 -9.745 11.548 1.00 97.31 99 GLY A CA 1
ATOM 741 C C . GLY A 1 99 ? -4.507 -10.899 12.300 1.00 97.31 99 GLY A C 1
ATOM 742 O O . GLY A 1 99 ? -5.184 -11.853 12.677 1.00 97.31 99 GLY A O 1
ATOM 743 N N . GLU A 1 100 ? -3.203 -10.811 12.557 1.00 96.12 100 GLU A N 1
ATOM 744 C CA . GLU A 1 100 ? -2.452 -11.830 13.294 1.00 96.12 100 GLU A CA 1
ATOM 745 C C . GLU A 1 100 ? -2.776 -11.844 14.793 1.00 96.12 100 GLU A C 1
ATOM 747 O O . GLU A 1 100 ? -3.073 -12.912 15.330 1.00 96.12 100 GLU A O 1
ATOM 752 N N . GLU A 1 101 ? -2.760 -10.687 15.469 1.00 96.88 101 GLU A N 1
ATOM 753 C CA . GLU A 1 101 ? -3.045 -10.588 16.911 1.00 96.88 101 GLU A CA 1
ATOM 754 C C . GLU A 1 101 ? -4.490 -10.980 17.252 1.00 96.88 101 GLU A C 1
ATOM 756 O O . GLU A 1 101 ? -4.746 -11.517 18.330 1.00 96.88 101 GLU A O 1
ATOM 761 N N . LEU A 1 102 ? -5.429 -10.734 16.334 1.00 97.50 102 LEU A N 1
ATOM 762 C CA . LEU A 1 102 ? -6.842 -11.094 16.481 1.00 97.50 102 LEU A CA 1
ATOM 763 C C . LEU A 1 102 ? -7.174 -12.471 15.889 1.00 97.50 102 LEU A C 1
ATOM 765 O O . LEU A 1 102 ? -8.330 -12.884 15.912 1.00 97.50 102 LEU A O 1
ATOM 769 N N . ASN A 1 103 ? -6.173 -13.187 15.363 1.00 96.56 103 ASN A N 1
ATOM 770 C CA . ASN A 1 103 ? -6.327 -14.499 14.735 1.00 96.56 103 ASN A CA 1
ATOM 771 C C . ASN A 1 103 ? -7.420 -14.532 13.641 1.00 96.56 103 ASN A C 1
ATOM 773 O O . ASN A 1 103 ? -8.192 -15.483 13.537 1.00 96.56 103 ASN A O 1
ATOM 777 N N . LEU A 1 104 ? -7.486 -13.470 12.833 1.00 96.12 104 LEU A N 1
ATOM 778 C CA . LEU A 1 104 ? -8.410 -13.328 11.699 1.00 96.12 104 LEU A CA 1
ATOM 779 C C . LEU A 1 104 ? -7.854 -13.943 10.408 1.00 96.12 104 LEU A C 1
ATOM 781 O O . LEU A 1 104 ? -8.583 -14.099 9.429 1.00 96.12 104 LEU A O 1
ATOM 785 N N . VAL A 1 105 ? -6.555 -14.246 10.385 1.00 95.44 105 VAL A N 1
ATOM 786 C CA . VAL A 1 105 ? -5.889 -14.882 9.248 1.00 95.44 105 VAL A CA 1
ATOM 787 C C . VAL A 1 105 ? -6.167 -16.382 9.279 1.00 95.44 105 VAL A C 1
ATOM 789 O O . VAL A 1 105 ? -5.779 -17.069 10.222 1.00 95.44 105 VAL A O 1
ATOM 792 N N . ASP A 1 106 ? -6.800 -16.891 8.226 1.00 96.06 106 ASP A N 1
ATOM 793 C CA . ASP A 1 106 ? -6.917 -18.329 7.988 1.00 96.06 106 ASP A CA 1
ATOM 794 C C . ASP A 1 106 ? -5.543 -18.897 7.596 1.00 96.06 106 ASP A C 1
ATOM 796 O O . ASP A 1 106 ? -5.012 -18.587 6.529 1.00 96.06 106 ASP A O 1
ATOM 800 N N . ARG A 1 107 ? -4.949 -19.695 8.490 1.00 94.38 107 ARG A N 1
ATOM 801 C CA . ARG A 1 107 ? -3.583 -20.228 8.349 1.00 94.38 107 ARG A CA 1
ATOM 802 C C . ARG A 1 107 ? -3.508 -21.509 7.519 1.00 94.38 107 ARG A C 1
ATOM 804 O O . ARG A 1 107 ? -2.404 -21.940 7.198 1.00 94.38 107 ARG A O 1
ATOM 811 N N . GLU A 1 108 ? -4.644 -22.118 7.189 1.00 96.94 108 GLU A N 1
ATOM 812 C CA . GLU A 1 108 ? -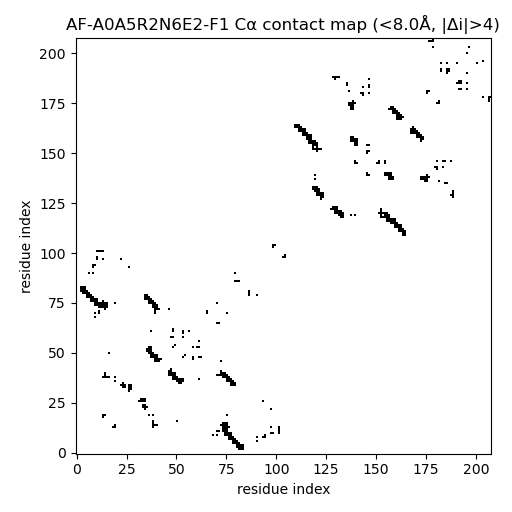4.702 -23.371 6.423 1.00 96.94 108 GLU A CA 1
ATOM 813 C C . GLU A 1 108 ? -5.003 -23.129 4.937 1.00 96.94 108 GLU A C 1
ATOM 815 O O . GLU A 1 108 ? -5.004 -24.060 4.130 1.00 96.94 108 GLU A O 1
ATOM 820 N N . ARG A 1 109 ? -5.230 -21.868 4.562 1.00 96.94 109 ARG A N 1
ATOM 821 C CA . ARG A 1 109 ? -5.612 -21.458 3.215 1.00 96.94 109 ARG A CA 1
ATOM 822 C C . ARG A 1 109 ? -4.463 -20.783 2.468 1.00 96.94 109 ARG A C 1
ATOM 824 O O . ARG A 1 109 ? -3.706 -19.986 3.022 1.00 96.94 109 ARG A O 1
ATOM 831 N N . PHE A 1 110 ? -4.387 -21.065 1.171 1.00 97.44 110 PHE A N 1
ATOM 832 C CA . PHE A 1 110 ? -3.547 -20.331 0.229 1.00 97.44 110 PHE A CA 1
ATOM 833 C C . PHE A 1 110 ? -4.418 -19.408 -0.615 1.00 97.44 110 PHE A C 1
ATOM 835 O O . PHE A 1 110 ? -5.305 -19.871 -1.329 1.00 97.44 110 PHE A O 1
ATOM 842 N N . GLU A 1 111 ? -4.144 -18.113 -0.533 1.00 97.56 111 GLU A N 1
ATOM 843 C CA . GLU A 1 111 ? -4.753 -17.081 -1.361 1.00 97.56 111 GLU A CA 1
ATOM 844 C C . GLU A 1 111 ? -3.698 -16.563 -2.334 1.00 97.56 111 GLU A C 1
ATOM 846 O O . GLU A 1 111 ? -2.638 -16.079 -1.921 1.00 97.56 111 GLU A O 1
ATOM 851 N N . LEU A 1 112 ? -3.988 -16.692 -3.629 1.00 98.12 112 LEU A N 1
ATOM 852 C CA . LEU A 1 112 ? -3.096 -16.275 -4.701 1.00 98.12 112 LEU A CA 1
ATOM 853 C C . LEU A 1 112 ? -3.704 -15.111 -5.471 1.00 98.12 112 LEU A C 1
ATOM 855 O O . LEU A 1 112 ? -4.897 -15.112 -5.782 1.00 98.12 112 LEU A O 1
ATOM 859 N N . CYS A 1 113 ? -2.871 -14.147 -5.841 1.00 98.25 113 CYS A N 1
ATOM 860 C CA . CYS A 1 113 ? -3.252 -13.106 -6.780 1.00 98.25 113 CYS A CA 1
ATOM 861 C C . CYS A 1 113 ? -2.097 -12.749 -7.711 1.00 98.25 113 CYS A C 1
ATOM 863 O O . CYS A 1 113 ? -0.923 -12.906 -7.378 1.00 98.25 113 CYS A O 1
ATOM 865 N N . TRP A 1 114 ? -2.462 -12.247 -8.888 1.00 98.19 114 TRP A N 1
ATOM 866 C CA . TRP A 1 114 ? -1.529 -11.564 -9.768 1.00 98.19 114 TRP A CA 1
ATOM 867 C C . TRP A 1 114 ? -1.581 -10.072 -9.480 1.00 98.19 114 TRP A C 1
ATOM 869 O O . TRP A 1 114 ? -2.659 -9.472 -9.510 1.00 98.19 114 TRP A O 1
ATOM 879 N N . ILE A 1 115 ? -0.419 -9.476 -9.249 1.00 97.69 115 ILE A N 1
ATOM 880 C CA . ILE A 1 115 ? -0.240 -8.032 -9.331 1.00 97.69 115 ILE A CA 1
ATOM 881 C C . ILE A 1 115 ? 0.263 -7.743 -10.738 1.00 97.69 115 ILE A C 1
ATOM 883 O O . ILE A 1 115 ? 1.233 -8.340 -11.192 1.00 97.69 115 ILE A O 1
ATOM 887 N N . VAL A 1 116 ? -0.446 -6.881 -11.452 1.00 96.75 116 VAL A N 1
ATOM 888 C CA . VAL A 1 116 ? -0.150 -6.482 -12.833 1.00 96.75 116 VAL A CA 1
ATOM 889 C C . VAL A 1 116 ? -0.182 -4.962 -12.915 1.00 96.75 116 VAL A C 1
ATOM 891 O O . VAL A 1 116 ? -0.521 -4.301 -11.934 1.00 96.75 116 VAL A O 1
ATOM 894 N N . ASP A 1 117 ? 0.120 -4.404 -14.088 1.00 95.81 117 ASP A N 1
ATOM 895 C CA . ASP A 1 117 ? 0.043 -2.959 -14.329 1.00 95.81 117 ASP A CA 1
ATOM 896 C C . ASP A 1 117 ? 0.963 -2.138 -13.413 1.00 95.81 117 ASP A C 1
ATOM 898 O O . ASP A 1 117 ? 0.627 -1.028 -12.994 1.00 95.81 117 ASP A O 1
ATOM 902 N N . PHE A 1 118 ? 2.150 -2.677 -13.128 1.00 96.69 118 PHE A N 1
ATOM 903 C CA . PHE A 1 118 ? 3.199 -1.935 -12.441 1.00 96.69 118 PHE A CA 1
ATOM 904 C C . PHE A 1 118 ? 3.563 -0.660 -13.215 1.00 96.69 118 PHE A C 1
ATOM 906 O O . PHE A 1 118 ? 3.574 -0.689 -14.449 1.00 96.69 118 PHE A O 1
ATOM 913 N N . PRO A 1 119 ? 3.908 0.444 -12.531 1.00 96.62 119 PRO A N 1
ATOM 914 C CA . PRO A 1 119 ? 4.493 1.607 -13.186 1.00 96.62 119 PRO A CA 1
ATOM 915 C C . PRO A 1 119 ? 5.751 1.209 -13.964 1.00 96.62 119 PRO A C 1
ATOM 917 O O . PRO A 1 119 ? 6.535 0.376 -13.507 1.00 96.62 119 PRO A O 1
ATOM 920 N N . PHE A 1 120 ? 5.942 1.790 -15.144 1.00 97.62 120 PHE A N 1
ATOM 921 C CA . PHE A 1 120 ? 7.166 1.622 -15.926 1.00 97.62 120 PHE A CA 1
ATOM 922 C C . PHE A 1 120 ? 8.271 2.551 -15.414 1.00 97.62 120 PHE A C 1
ATOM 924 O O . PHE A 1 120 ? 9.415 2.132 -15.224 1.00 97.62 120 PHE A O 1
ATOM 931 N N . PHE A 1 121 ? 7.893 3.792 -15.120 1.00 97.50 121 PHE A N 1
ATOM 932 C CA . PHE A 1 121 ? 8.751 4.811 -14.540 1.00 97.50 121 PHE A CA 1
ATOM 933 C C . PHE A 1 121 ? 8.267 5.217 -13.150 1.00 97.50 121 PHE A C 1
ATOM 935 O O . PHE A 1 121 ? 7.079 5.133 -12.837 1.00 97.50 121 PHE A O 1
ATOM 942 N N . GLU A 1 122 ? 9.188 5.719 -12.33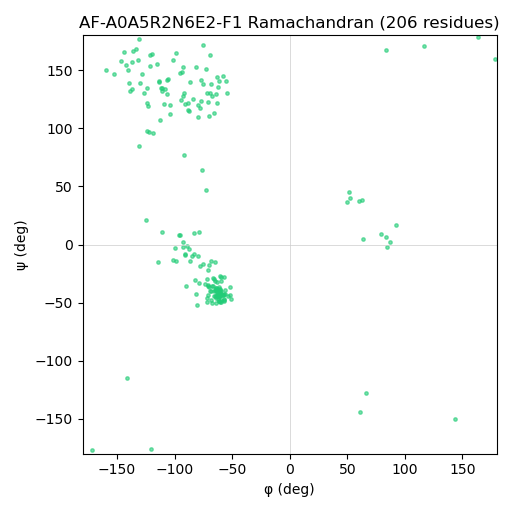9 1.00 95.69 122 GLU A N 1
ATOM 943 C CA . GLU A 1 122 ? 8.893 6.393 -11.084 1.00 95.69 122 GLU A CA 1
ATOM 944 C C . GLU A 1 122 ? 9.654 7.715 -10.971 1.00 95.69 122 GLU A C 1
ATOM 946 O O . GLU A 1 122 ? 10.656 7.954 -11.645 1.00 95.69 122 GLU A O 1
ATOM 951 N N . TRP A 1 123 ? 9.152 8.604 -10.116 1.00 94.56 123 TRP A N 1
ATOM 952 C CA . TRP A 1 123 ? 9.863 9.824 -9.763 1.00 94.56 123 TRP A CA 1
ATOM 953 C C . TRP A 1 123 ? 10.774 9.553 -8.569 1.00 94.56 123 TRP A C 1
ATOM 955 O O . TRP A 1 123 ? 10.292 9.296 -7.464 1.00 94.56 123 TRP A O 1
ATOM 965 N N . ASN A 1 124 ? 12.081 9.664 -8.782 1.00 92.69 124 ASN A N 1
ATOM 966 C CA . ASN A 1 124 ? 13.058 9.585 -7.713 1.00 92.69 124 ASN A CA 1
ATOM 967 C C . ASN A 1 124 ? 13.120 10.937 -6.983 1.00 92.69 124 ASN A C 1
ATOM 969 O O . ASN A 1 124 ? 13.594 11.943 -7.518 1.00 92.69 124 ASN A O 1
ATOM 973 N N . GLU A 1 125 ? 12.631 10.966 -5.742 1.00 89.25 125 GLU A N 1
ATOM 974 C CA . GLU A 1 125 ? 12.597 12.189 -4.936 1.00 89.25 125 GLU A CA 1
ATOM 975 C C . GLU A 1 125 ? 13.977 12.653 -4.447 1.00 89.25 125 GLU A C 1
ATOM 977 O O . GLU A 1 125 ? 14.118 13.835 -4.131 1.00 89.25 125 GLU A O 1
ATOM 982 N N . GLU A 1 126 ? 14.978 11.777 -4.375 1.00 89.94 126 GLU A N 1
ATOM 983 C CA . GLU A 1 126 ? 16.336 12.126 -3.937 1.00 89.94 126 GLU A CA 1
ATOM 984 C C . GLU A 1 126 ? 17.114 12.781 -5.081 1.00 89.94 126 GLU A C 1
ATOM 986 O O . GLU A 1 126 ? 17.605 13.901 -4.953 1.00 89.94 126 GLU A O 1
ATOM 991 N N . GLU A 1 127 ? 17.126 12.120 -6.236 1.00 92.44 127 GLU A N 1
ATOM 992 C CA . GLU A 1 127 ? 17.854 12.539 -7.437 1.00 92.44 127 GLU A CA 1
ATOM 993 C C . GLU A 1 127 ? 17.082 13.567 -8.282 1.00 92.44 127 GLU A C 1
ATOM 995 O O . GLU A 1 127 ? 17.622 14.118 -9.240 1.00 92.44 127 GLU A O 1
ATOM 1000 N N . LYS A 1 128 ? 15.809 13.826 -7.945 1.00 93.69 128 LYS A N 1
ATOM 1001 C CA . LYS A 1 128 ? 14.904 14.745 -8.661 1.00 93.69 128 LYS A CA 1
ATOM 1002 C C . LYS A 1 128 ? 14.838 14.463 -10.166 1.00 93.69 128 LYS A C 1
ATOM 1004 O O . LYS A 1 128 ? 14.886 15.384 -10.985 1.00 93.69 128 LYS A O 1
ATOM 1009 N N . LYS A 1 129 ? 14.707 13.185 -10.523 1.00 94.81 129 LYS A N 1
ATOM 1010 C CA . LYS A 1 129 ? 14.618 12.710 -11.910 1.00 94.81 129 LYS A CA 1
ATOM 1011 C C . LYS A 1 129 ? 13.661 11.529 -12.042 1.00 94.81 129 LYS A C 1
ATOM 1013 O O . LYS A 1 129 ? 13.293 10.900 -11.053 1.00 94.81 129 LYS A O 1
ATOM 1018 N N . ILE A 1 130 ? 13.290 11.226 -13.282 1.00 95.25 130 ILE A N 1
ATOM 1019 C CA . ILE A 1 130 ? 12.599 9.982 -13.621 1.00 95.25 130 ILE A CA 1
ATOM 1020 C C . ILE A 1 130 ? 13.609 8.830 -13.599 1.00 95.25 130 ILE A C 1
ATOM 1022 O O . ILE A 1 130 ? 14.727 8.978 -14.094 1.00 95.25 130 ILE A O 1
ATOM 1026 N N . ASP A 1 131 ? 13.198 7.697 -13.039 1.00 96.25 131 ASP A N 1
ATOM 1027 C CA . ASP A 1 131 ? 13.932 6.432 -13.063 1.00 96.25 131 ASP A CA 1
ATOM 1028 C C . ASP A 1 131 ? 12.992 5.277 -13.442 1.00 96.25 131 ASP A C 1
ATOM 1030 O O . ASP A 1 131 ? 11.770 5.445 -13.492 1.00 96.25 131 ASP A O 1
ATOM 1034 N N . PHE A 1 132 ? 13.541 4.101 -13.734 1.00 95.88 132 PHE A N 1
ATOM 1035 C CA . PHE A 1 132 ? 12.737 2.897 -13.925 1.00 95.88 132 PHE A CA 1
ATOM 1036 C C . PHE A 1 132 ? 12.187 2.410 -12.588 1.00 95.88 132 PHE A C 1
ATOM 1038 O O . PHE A 1 132 ? 12.944 2.200 -11.648 1.00 95.88 132 PHE A O 1
ATOM 1045 N N . ALA A 1 133 ? 10.883 2.143 -12.530 1.00 93.81 133 ALA A N 1
ATOM 1046 C CA . ALA A 1 133 ? 10.258 1.660 -11.299 1.00 93.81 133 ALA A CA 1
ATOM 1047 C C . ALA A 1 133 ? 10.634 0.205 -10.971 1.00 93.81 133 ALA A C 1
ATOM 1049 O O . ALA A 1 133 ? 10.632 -0.197 -9.813 1.00 93.81 133 ALA A O 1
ATOM 1050 N N . HIS A 1 134 ? 10.907 -0.612 -11.995 1.00 88.75 134 HIS A N 1
ATOM 1051 C CA . HIS A 1 134 ? 11.256 -2.025 -11.830 1.00 88.75 134 HIS A CA 1
ATOM 1052 C C . HIS A 1 134 ? 12.356 -2.437 -12.819 1.00 88.75 134 HIS A C 1
ATOM 1054 O O . HIS A 1 134 ? 13.495 -1.988 -12.735 1.00 88.75 134 HIS A O 1
ATOM 1060 N N . ASN A 1 135 ? 12.045 -3.333 -13.764 1.00 90.75 135 ASN A N 1
ATOM 1061 C CA . ASN A 1 135 ? 13.034 -3.877 -14.678 1.00 90.75 135 ASN A CA 1
ATOM 1062 C C . ASN A 1 135 ? 13.108 -3.010 -15.948 1.00 90.75 135 ASN A C 1
ATOM 1064 O O . ASN A 1 135 ? 12.110 -2.928 -16.669 1.00 90.75 135 ASN A O 1
ATOM 1068 N N . PRO A 1 136 ? 14.280 -2.435 -16.278 1.00 91.25 136 PRO A N 1
ATOM 1069 C CA . PRO A 1 136 ? 14.423 -1.498 -17.395 1.00 91.25 136 PRO A CA 1
ATOM 1070 C C . PRO A 1 136 ? 14.244 -2.147 -18.776 1.00 91.25 136 PRO A C 1
ATOM 1072 O O . PRO A 1 136 ? 14.060 -1.459 -19.775 1.00 91.25 136 PRO A O 1
ATOM 1075 N N . PHE A 1 137 ? 14.273 -3.481 -18.851 1.00 92.44 137 PHE A N 1
ATOM 1076 C CA . PHE A 1 137 ? 14.080 -4.239 -20.090 1.00 92.44 137 PHE A CA 1
ATOM 1077 C C . PHE A 1 137 ? 12.643 -4.719 -20.284 1.00 92.44 137 PHE A C 1
ATOM 1079 O O . PHE A 1 137 ? 12.382 -5.544 -21.163 1.00 92.44 137 PHE A O 1
ATOM 1086 N N . SER A 1 138 ? 11.706 -4.278 -19.451 1.00 94.94 138 SER A N 1
ATOM 1087 C CA . SER A 1 138 ? 10.290 -4.582 -19.642 1.00 94.94 138 SER A CA 1
ATOM 1088 C C . SER A 1 138 ? 9.719 -3.796 -20.817 1.00 94.94 138 SER A C 1
ATOM 1090 O O . SER A 1 138 ? 10.179 -2.706 -21.149 1.00 94.94 138 SER A O 1
ATOM 1092 N N . MET A 1 139 ? 8.707 -4.353 -21.470 1.00 96.25 139 MET A N 1
ATOM 1093 C CA . MET A 1 139 ? 7.983 -3.662 -22.526 1.00 96.25 139 MET A CA 1
ATOM 1094 C C . MET A 1 139 ? 7.026 -2.637 -21.892 1.00 96.25 139 MET A C 1
ATOM 1096 O O . MET A 1 139 ? 6.181 -3.041 -21.083 1.00 96.25 139 MET A O 1
ATOM 1100 N N . PRO A 1 140 ? 7.112 -1.340 -22.242 1.00 97.25 140 PRO A N 1
ATOM 1101 C CA . PRO A 1 140 ? 6.113 -0.368 -21.817 1.00 97.25 140 PRO A CA 1
ATOM 1102 C C . PRO A 1 140 ? 4.783 -0.651 -22.522 1.00 97.25 140 PRO A C 1
ATOM 1104 O O . PRO A 1 140 ? 4.739 -0.943 -23.724 1.00 97.25 140 PRO A O 1
ATOM 1107 N N . GLN A 1 141 ? 3.680 -0.559 -21.785 1.00 97.00 141 GLN A N 1
ATOM 1108 C CA . GLN A 1 141 ? 2.345 -0.608 -22.370 1.00 97.00 141 GLN A CA 1
ATOM 1109 C C . GLN A 1 141 ? 2.167 0.605 -23.292 1.00 97.00 141 GLN A C 1
ATOM 1111 O O . GLN A 1 141 ? 2.462 1.733 -22.910 1.00 97.00 141 GLN A O 1
ATOM 1116 N N . GLY A 1 142 ? 1.728 0.364 -24.530 1.00 95.69 142 GLY A N 1
ATOM 1117 C CA . GLY A 1 142 ? 1.679 1.387 -25.584 1.00 95.69 142 GLY A CA 1
ATOM 1118 C C . GLY A 1 142 ? 2.991 1.584 -26.358 1.00 95.69 142 GLY A C 1
ATOM 1119 O O . GLY A 1 142 ? 3.015 2.352 -27.316 1.00 95.69 142 GLY A O 1
ATOM 1120 N N . GLY A 1 143 ? 4.065 0.864 -26.010 1.00 96.00 143 GLY A N 1
ATOM 1121 C CA . GLY A 1 143 ? 5.313 0.857 -26.777 1.00 96.00 143 GLY A CA 1
ATOM 1122 C C . GLY A 1 143 ? 5.976 2.232 -26.883 1.00 96.00 143 GLY A C 1
ATOM 1123 O O . GLY A 1 143 ? 5.955 3.023 -25.942 1.00 96.00 143 GLY A O 1
ATOM 1124 N N . ILE A 1 144 ? 6.587 2.514 -28.036 1.00 96.12 144 ILE A N 1
ATOM 1125 C CA . ILE A 1 144 ? 7.312 3.771 -28.272 1.00 96.12 144 ILE A CA 1
ATOM 1126 C C . ILE A 1 144 ? 6.400 5.005 -28.266 1.00 96.12 144 ILE A C 1
ATOM 1128 O O . ILE A 1 144 ? 6.840 6.075 -27.855 1.00 96.12 144 ILE A O 1
ATOM 1132 N N . ASP A 1 145 ? 5.134 4.862 -28.663 1.00 96.69 145 ASP A N 1
ATOM 1133 C CA . ASP A 1 145 ? 4.182 5.976 -28.686 1.00 96.69 145 ASP A CA 1
ATOM 1134 C C . ASP A 1 145 ? 3.901 6.487 -27.270 1.00 96.69 145 ASP A C 1
ATOM 1136 O O . ASP A 1 145 ? 3.877 7.697 -27.050 1.00 96.69 145 ASP A O 1
ATOM 1140 N N . ALA A 1 146 ? 3.794 5.580 -26.291 1.00 96.06 146 ALA A N 1
ATOM 1141 C CA . ALA A 1 146 ? 3.668 5.953 -24.884 1.00 96.06 146 ALA A CA 1
ATOM 1142 C C . ALA A 1 146 ? 4.887 6.754 -24.395 1.00 96.06 146 ALA A C 1
ATOM 1144 O O . ALA A 1 146 ? 4.728 7.769 -23.724 1.00 96.06 146 ALA A O 1
ATOM 1145 N N . LEU A 1 147 ? 6.100 6.357 -24.798 1.00 96.31 147 LEU A N 1
ATOM 1146 C CA . LEU A 1 147 ? 7.348 7.050 -24.443 1.00 96.31 147 LEU A CA 1
ATOM 1147 C C . LEU A 1 147 ? 7.515 8.421 -25.121 1.00 96.31 147 LEU A C 1
ATOM 1149 O O . LEU A 1 147 ? 8.358 9.215 -24.701 1.00 96.31 147 LEU A O 1
ATOM 1153 N N . ASN A 1 148 ? 6.764 8.688 -26.190 1.00 95.50 148 ASN A N 1
ATOM 1154 C CA . ASN A 1 148 ? 6.725 9.988 -26.860 1.00 95.50 148 ASN A CA 1
ATOM 1155 C C . ASN A 1 148 ? 5.623 10.908 -26.307 1.00 95.50 148 ASN A C 1
ATOM 1157 O O . ASN A 1 148 ? 5.567 12.076 -26.691 1.00 95.50 148 ASN A O 1
ATOM 1161 N N . GLY A 1 149 ? 4.748 10.391 -25.440 1.00 92.56 149 GLY A N 1
ATOM 1162 C CA . GLY A 1 149 ? 3.708 11.164 -24.774 1.00 92.56 149 GLY A CA 1
ATOM 1163 C C . GLY A 1 149 ? 4.240 12.049 -23.644 1.00 92.56 149 GLY A C 1
ATOM 1164 O O . GLY A 1 149 ? 5.399 11.966 -23.242 1.00 92.56 149 GLY A O 1
ATOM 1165 N N . GLU A 1 150 ? 3.362 12.901 -23.114 1.00 90.69 150 GLU A N 1
ATOM 1166 C CA . GLU A 1 150 ? 3.694 13.813 -22.009 1.00 90.69 150 GLU A CA 1
ATOM 1167 C C . GLU A 1 150 ? 3.607 13.130 -20.631 1.00 90.69 150 GLU A C 1
ATOM 1169 O O . GLU A 1 150 ? 4.355 13.478 -19.717 1.00 90.69 150 GLU A O 1
ATOM 1174 N N . ASP A 1 151 ? 2.721 12.139 -20.473 1.00 95.25 151 ASP A N 1
ATOM 1175 C CA . ASP A 1 151 ? 2.506 11.433 -19.204 1.00 95.25 151 ASP A CA 1
ATOM 1176 C C . ASP A 1 151 ? 3.387 10.183 -19.081 1.00 95.25 151 ASP A C 1
ATOM 1178 O O . ASP A 1 151 ? 2.942 9.050 -19.261 1.00 95.25 151 ASP A O 1
ATOM 1182 N N . LEU A 1 152 ? 4.664 10.401 -18.769 1.00 96.12 152 LEU A N 1
ATOM 1183 C CA . LEU A 1 152 ? 5.635 9.318 -18.600 1.00 96.12 152 LEU A CA 1
ATOM 1184 C C . LEU A 1 152 ? 5.398 8.495 -17.322 1.00 96.12 152 LEU A C 1
ATOM 1186 O O . LEU A 1 152 ? 5.618 7.287 -17.319 1.00 96.12 152 LEU A O 1
ATOM 1190 N N . LEU A 1 153 ? 4.943 9.126 -16.236 1.00 96.19 153 LEU A N 1
ATOM 1191 C CA . LEU A 1 153 ? 4.720 8.448 -14.950 1.00 96.19 153 LEU A CA 1
ATOM 1192 C C . LEU A 1 153 ? 3.424 7.623 -14.932 1.00 96.19 153 LEU A C 1
ATOM 1194 O O . LEU A 1 153 ? 3.282 6.733 -14.096 1.00 96.19 153 LEU A O 1
ATOM 1198 N N . GLY A 1 154 ? 2.494 7.890 -15.852 1.00 96.38 154 GLY A N 1
ATOM 1199 C CA . GLY A 1 154 ? 1.307 7.069 -16.081 1.00 96.38 154 GLY A CA 1
ATOM 1200 C C . GLY A 1 154 ? 1.560 5.809 -16.915 1.00 96.38 154 GLY A C 1
ATOM 1201 O O . GLY A 1 154 ? 0.677 4.951 -17.002 1.00 96.38 154 GLY A O 1
ATOM 1202 N N . ILE A 1 155 ? 2.746 5.661 -17.522 1.00 97.62 155 ILE A N 1
ATOM 1203 C CA . ILE A 1 155 ? 3.078 4.483 -18.330 1.00 97.62 155 ILE A CA 1
ATOM 1204 C C . ILE A 1 155 ? 3.168 3.259 -17.422 1.00 97.62 155 ILE A C 1
ATOM 1206 O O . ILE A 1 155 ? 3.915 3.229 -16.444 1.00 97.62 155 ILE A O 1
ATOM 1210 N N . LYS A 1 156 ? 2.439 2.212 -17.796 1.00 97.75 156 LYS A N 1
ATOM 1211 C CA . LYS A 1 156 ? 2.502 0.899 -17.156 1.00 97.75 156 LYS A CA 1
ATOM 1212 C C . LYS A 1 156 ? 3.498 -0.000 -17.872 1.00 97.75 156 LYS A C 1
ATOM 1214 O O . LYS A 1 156 ? 3.704 0.117 -19.078 1.00 97.75 156 LYS A O 1
ATOM 1219 N N . ALA A 1 157 ? 4.075 -0.947 -17.154 1.00 97.38 157 ALA A N 1
ATOM 1220 C CA . ALA A 1 157 ? 4.899 -2.004 -17.707 1.00 97.38 157 ALA A CA 1
ATOM 1221 C C . ALA A 1 157 ? 4.050 -3.254 -17.976 1.00 97.38 157 ALA A C 1
ATOM 1223 O O . ALA A 1 157 ? 3.113 -3.567 -17.237 1.00 97.38 157 ALA A O 1
ATOM 1224 N N . PHE A 1 158 ? 4.410 -4.032 -18.995 1.00 96.56 158 PHE A N 1
ATOM 1225 C CA . PHE A 1 158 ? 3.978 -5.427 -19.091 1.00 96.56 158 PHE A CA 1
ATOM 1226 C C . PHE A 1 158 ? 4.788 -6.293 -18.117 1.00 96.56 158 PHE A C 1
ATOM 1228 O O . PHE A 1 158 ? 5.560 -7.157 -18.529 1.00 96.56 158 PHE A O 1
ATOM 1235 N N . GLN A 1 159 ? 4.627 -6.031 -16.824 1.00 96.00 159 GLN A N 1
ATOM 1236 C CA . GLN A 1 159 ? 5.222 -6.780 -15.722 1.00 96.00 159 GLN A CA 1
ATOM 1237 C C . GLN A 1 159 ? 4.135 -7.333 -14.818 1.00 96.00 159 GLN A C 1
ATOM 1239 O O . GLN A 1 159 ? 3.029 -6.790 -14.751 1.00 96.00 159 GLN A O 1
ATOM 1244 N N . TYR A 1 160 ? 4.460 -8.428 -14.147 1.00 96.69 160 TYR A N 1
ATOM 1245 C CA . TYR A 1 160 ? 3.540 -9.106 -13.261 1.00 96.69 160 TYR A CA 1
ATOM 1246 C C . TYR A 1 160 ? 4.283 -9.861 -12.164 1.00 96.69 160 TYR A C 1
ATOM 1248 O O . TYR A 1 160 ? 5.334 -10.452 -12.421 1.00 96.69 160 TYR A O 1
ATOM 1256 N N . ASP A 1 161 ? 3.653 -9.925 -10.995 1.00 97.56 161 ASP A N 1
ATOM 1257 C CA . ASP A 1 161 ? 4.093 -10.719 -9.852 1.00 97.56 161 ASP A CA 1
ATOM 1258 C C . ASP A 1 161 ? 2.970 -11.663 -9.425 1.00 97.56 161 ASP A C 1
ATOM 1260 O O . ASP A 1 161 ? 1.808 -11.261 -9.320 1.00 97.56 161 ASP A O 1
ATOM 1264 N N . MET A 1 162 ? 3.312 -12.923 -9.165 1.00 98.19 162 MET A N 1
ATOM 1265 C CA . MET A 1 162 ? 2.443 -13.857 -8.458 1.00 98.19 162 MET A CA 1
ATOM 1266 C C . MET A 1 162 ? 2.710 -13.716 -6.967 1.00 98.19 162 MET A C 1
ATOM 1268 O O . MET A 1 162 ? 3.826 -13.965 -6.501 1.00 98.19 162 MET A O 1
ATOM 1272 N N . VAL A 1 163 ? 1.666 -13.398 -6.213 1.00 98.38 163 VAL A N 1
ATOM 1273 C CA . VAL A 1 163 ? 1.715 -13.293 -4.758 1.00 98.38 163 VAL A CA 1
ATOM 1274 C C . VAL A 1 163 ? 0.909 -14.428 -4.145 1.00 98.38 163 VAL A C 1
ATOM 1276 O O . VAL A 1 163 ? -0.212 -14.700 -4.567 1.00 98.38 163 VAL A O 1
ATOM 1279 N N . CYS A 1 164 ? 1.470 -15.075 -3.127 1.00 98.19 164 CYS A N 1
ATOM 1280 C CA . CYS A 1 164 ? 0.785 -16.063 -2.302 1.00 98.19 164 CYS A CA 1
ATOM 1281 C C . CYS A 1 164 ? 0.875 -15.639 -0.836 1.00 98.19 164 CYS A C 1
ATOM 1283 O O . CYS A 1 164 ? 1.972 -15.453 -0.310 1.00 98.19 164 CYS A O 1
ATOM 1285 N N . ASN A 1 165 ? -0.274 -15.455 -0.180 1.00 96.31 165 ASN A N 1
ATOM 1286 C CA . ASN A 1 165 ? -0.363 -15.072 1.237 1.00 96.31 165 ASN A CA 1
ATOM 1287 C C . ASN A 1 165 ? 0.520 -13.861 1.624 1.00 96.31 165 ASN A C 1
ATOM 1289 O O . ASN A 1 165 ? 1.073 -13.806 2.719 1.00 96.31 165 ASN 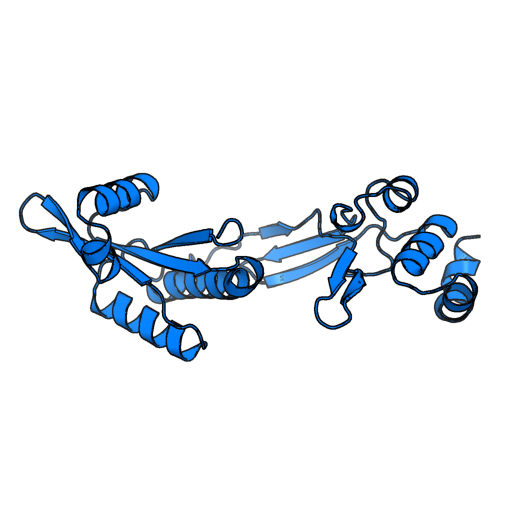A O 1
ATOM 1293 N N . GLY A 1 166 ? 0.649 -12.882 0.722 1.00 94.62 166 GLY A N 1
ATOM 1294 C CA . GLY A 1 166 ? 1.431 -11.659 0.944 1.00 94.62 166 GLY A CA 1
ATOM 1295 C C . GLY A 1 166 ? 2.920 -11.752 0.594 1.00 94.62 166 GLY A C 1
ATOM 1296 O O . GLY A 1 166 ? 3.624 -10.762 0.760 1.00 94.62 166 GLY A O 1
ATOM 1297 N N . PHE A 1 167 ? 3.390 -12.891 0.081 1.00 95.75 167 PHE A N 1
ATOM 1298 C CA . PHE A 1 167 ? 4.759 -13.069 -0.399 1.00 95.75 167 PHE A CA 1
ATOM 1299 C C . PHE A 1 167 ? 4.792 -13.162 -1.922 1.00 95.75 167 PHE A C 1
ATOM 1301 O O . PHE A 1 167 ? 4.015 -13.912 -2.514 1.00 95.75 167 PHE A O 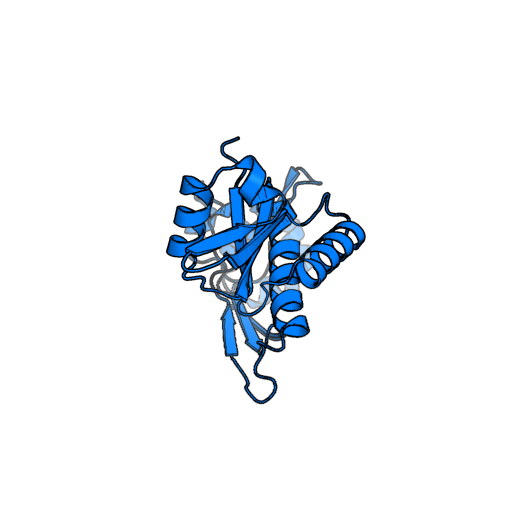1
ATOM 1308 N N . GLU A 1 168 ? 5.712 -12.435 -2.551 1.00 97.50 168 GLU A N 1
ATOM 1309 C CA . GLU A 1 168 ? 6.065 -12.653 -3.954 1.00 97.50 168 GLU A CA 1
ATOM 1310 C C . GLU A 1 168 ? 6.660 -14.062 -4.099 1.00 97.50 168 GLU A C 1
ATOM 1312 O O . GLU A 1 168 ? 7.635 -14.409 -3.430 1.00 97.50 168 GLU A O 1
ATOM 1317 N N . ILE A 1 169 ? 6.052 -14.891 -4.950 1.00 97.81 169 ILE A N 1
ATOM 1318 C CA . ILE A 1 169 ? 6.516 -16.262 -5.221 1.00 97.81 169 ILE A CA 1
ATOM 1319 C C . ILE A 1 169 ? 7.007 -16.454 -6.657 1.00 97.81 169 ILE A C 1
ATOM 1321 O O . ILE A 1 169 ? 7.669 -17.449 -6.950 1.00 97.81 169 ILE A O 1
ATOM 1325 N N . ALA A 1 170 ? 6.683 -15.526 -7.554 1.00 96.81 170 ALA A N 1
ATOM 1326 C CA . ALA A 1 170 ? 7.231 -15.456 -8.899 1.00 96.81 170 ALA A CA 1
ATOM 1327 C C . ALA A 1 170 ? 7.059 -14.041 -9.453 1.00 96.81 170 ALA A C 1
ATOM 1329 O O . ALA A 1 170 ? 6.061 -13.389 -9.160 1.00 96.81 170 ALA A O 1
ATOM 1330 N N . SER A 1 171 ? 7.965 -13.629 -10.331 1.00 95.75 171 SER A N 1
ATOM 1331 C CA . SER A 1 171 ? 7.869 -12.374 -11.073 1.00 95.75 171 SER A CA 1
ATOM 1332 C C . SER A 1 171 ? 8.256 -12.568 -12.532 1.00 95.75 171 SER A C 1
ATOM 1334 O O . SER A 1 171 ? 8.939 -13.526 -12.918 1.00 95.75 171 SER A O 1
ATOM 1336 N N . GLY A 1 172 ? 7.771 -11.674 -13.384 1.00 95.44 172 GLY A N 1
ATOM 1337 C CA . GLY A 1 172 ? 8.014 -11.743 -14.812 1.00 95.44 172 GLY A CA 1
ATOM 1338 C C . GLY A 1 172 ? 7.541 -10.512 -15.564 1.00 95.44 172 GLY A C 1
ATOM 1339 O O . GLY A 1 172 ? 7.087 -9.517 -15.004 1.00 95.44 172 GLY A O 1
ATOM 1340 N N . GLY A 1 173 ? 7.692 -10.577 -16.880 1.00 94.88 173 GLY A N 1
ATOM 1341 C CA . GLY A 1 173 ? 7.225 -9.527 -17.763 1.00 94.88 173 GLY A CA 1
ATOM 1342 C C . GLY A 1 173 ? 7.545 -9.808 -19.220 1.00 94.88 173 GLY A C 1
ATOM 1343 O O . GLY A 1 173 ? 8.441 -10.594 -19.543 1.00 94.88 173 GLY A O 1
ATOM 1344 N N . ILE A 1 174 ? 6.815 -9.138 -20.107 1.00 95.19 174 ILE A N 1
ATOM 1345 C CA . ILE A 1 174 ? 7.129 -9.117 -21.532 1.00 95.19 174 ILE A CA 1
ATOM 1346 C C . ILE A 1 174 ? 8.384 -8.269 -21.697 1.00 95.19 174 ILE A C 1
ATOM 1348 O O . ILE A 1 174 ? 8.417 -7.108 -21.294 1.00 95.19 174 ILE A O 1
ATOM 1352 N N . ARG A 1 175 ? 9.433 -8.853 -22.280 1.00 93.56 175 ARG A N 1
ATOM 1353 C CA . ARG A 1 175 ? 10.688 -8.144 -22.533 1.00 93.56 175 ARG A CA 1
ATOM 1354 C C . ARG A 1 175 ? 10.550 -7.229 -23.740 1.00 93.56 175 ARG A C 1
ATOM 1356 O O . ARG A 1 175 ? 9.918 -7.583 -24.740 1.00 93.56 175 ARG A O 1
ATOM 1363 N N . ASN A 1 176 ? 11.165 -6.061 -23.636 1.00 92.44 176 ASN A N 1
ATOM 1364 C CA . ASN A 1 176 ? 11.299 -5.147 -24.747 1.00 92.44 176 ASN A CA 1
ATOM 1365 C C . ASN A 1 176 ? 12.205 -5.788 -25.802 1.00 92.44 176 ASN A C 1
ATOM 1367 O O . ASN A 1 176 ? 13.383 -6.031 -25.562 1.00 92.44 176 ASN A O 1
ATOM 1371 N N . HIS A 1 177 ? 11.612 -6.094 -26.947 1.00 90.94 177 HIS A N 1
ATOM 1372 C CA . HIS A 1 177 ? 12.252 -6.730 -28.095 1.00 90.94 177 HIS A CA 1
ATOM 1373 C C . HIS A 1 177 ? 12.380 -5.754 -29.275 1.00 90.94 177 HIS A C 1
ATOM 1375 O O . HIS A 1 177 ? 12.671 -6.172 -30.391 1.00 90.94 177 HIS A O 1
ATOM 1381 N N . LEU A 1 178 ? 12.128 -4.459 -29.045 1.00 92.12 178 LEU A N 1
ATOM 1382 C CA . LEU A 1 178 ? 12.183 -3.406 -30.052 1.00 92.12 178 LEU A CA 1
ATOM 1383 C C . LEU A 1 178 ? 13.350 -2.458 -29.722 1.00 92.12 178 LEU A C 1
ATOM 1385 O O . LEU A 1 178 ? 13.229 -1.661 -28.786 1.00 92.12 178 LEU A O 1
ATOM 1389 N N . PRO A 1 179 ? 14.466 -2.493 -30.481 1.00 90.00 179 PRO A N 1
ATOM 1390 C CA . PRO A 1 179 ? 15.671 -1.708 -30.190 1.00 90.00 179 PRO A CA 1
ATOM 1391 C C . PRO A 1 179 ? 15.398 -0.221 -29.964 1.00 90.00 179 PRO A C 1
ATOM 1393 O O . PRO A 1 179 ? 15.834 0.352 -28.970 1.00 90.00 179 PRO A O 1
AT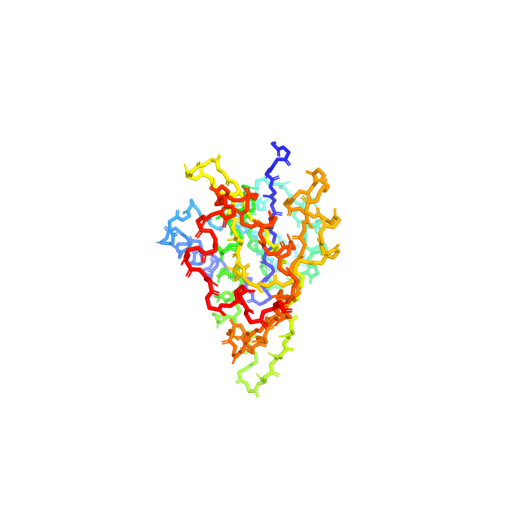OM 1396 N N . GLU A 1 180 ? 14.607 0.384 -30.847 1.00 92.31 180 GLU A N 1
ATOM 1397 C CA . GLU A 1 180 ? 14.281 1.809 -30.792 1.00 92.31 180 GLU A CA 1
ATOM 1398 C C . GLU A 1 180 ? 13.420 2.162 -29.573 1.00 92.31 180 GLU A C 1
ATOM 1400 O O . GLU A 1 180 ? 13.617 3.203 -28.953 1.00 92.31 180 GLU A O 1
ATOM 1405 N N . THR A 1 181 ? 12.508 1.270 -29.165 1.00 94.81 181 THR A N 1
ATOM 1406 C CA . THR A 1 181 ? 11.717 1.469 -27.937 1.00 94.81 181 THR A CA 1
ATOM 1407 C C . THR A 1 181 ? 12.608 1.364 -26.702 1.00 94.81 181 THR A C 1
ATOM 1409 O O . THR A 1 181 ? 12.450 2.134 -25.761 1.00 94.81 181 THR A O 1
ATOM 1412 N N . MET A 1 182 ? 13.551 0.416 -26.692 1.00 93.12 182 MET A N 1
ATOM 1413 C CA . MET A 1 182 ? 14.497 0.240 -25.587 1.00 93.12 182 MET A CA 1
ATOM 1414 C C . MET A 1 182 ? 15.409 1.457 -25.439 1.00 93.12 182 MET A C 1
ATOM 1416 O O . MET A 1 182 ? 15.504 2.006 -24.345 1.00 93.12 182 MET A O 1
ATOM 1420 N N . VAL A 1 183 ? 16.032 1.905 -26.532 1.00 93.62 183 VAL A N 1
ATOM 1421 C CA . VAL A 1 183 ? 16.881 3.105 -26.531 1.00 93.62 183 VAL A CA 1
ATOM 1422 C C . VAL A 1 183 ? 16.089 4.311 -26.041 1.00 93.62 183 VAL A C 1
ATOM 1424 O O . VAL A 1 183 ? 16.536 4.979 -25.115 1.00 93.62 183 VAL A O 1
ATOM 1427 N N . LYS A 1 184 ? 14.879 4.532 -26.568 1.00 95.50 184 LYS A N 1
ATOM 1428 C CA . LYS A 1 184 ? 14.024 5.643 -26.139 1.00 95.50 184 LYS A CA 1
ATOM 1429 C C . LYS A 1 184 ? 13.720 5.606 -24.637 1.00 95.50 184 LYS A C 1
ATOM 1431 O O . LYS A 1 184 ? 13.782 6.642 -23.985 1.00 95.50 184 LYS A O 1
ATOM 1436 N N . ALA A 1 185 ? 13.410 4.433 -24.082 1.00 95.94 185 ALA A N 1
ATOM 1437 C CA . ALA A 1 185 ? 13.124 4.289 -22.655 1.00 95.94 185 ALA A CA 1
ATOM 1438 C C . ALA A 1 185 ? 14.342 4.638 -21.782 1.00 95.94 185 ALA A C 1
ATOM 1440 O O . ALA A 1 185 ? 14.200 5.306 -20.760 1.00 95.94 185 ALA A O 1
ATOM 1441 N N . PHE A 1 186 ? 15.540 4.217 -22.196 1.00 95.56 186 PHE A N 1
ATOM 1442 C CA . PHE A 1 186 ? 16.783 4.554 -21.503 1.00 95.56 186 PHE A CA 1
ATOM 1443 C C . PHE A 1 186 ? 17.159 6.037 -21.643 1.00 95.56 186 PHE A C 1
ATOM 1445 O O . PHE A 1 186 ? 17.609 6.645 -20.672 1.00 95.56 186 PHE A O 1
ATOM 1452 N N . GLU A 1 187 ? 16.908 6.646 -22.803 1.00 95.00 187 GLU A N 1
ATOM 1453 C CA . GLU A 1 187 ? 17.098 8.086 -23.010 1.00 95.00 187 GLU A CA 1
ATOM 1454 C C . GLU A 1 187 ? 16.220 8.907 -22.059 1.00 95.00 187 GLU A C 1
ATOM 1456 O O . GLU A 1 187 ? 16.687 9.900 -21.501 1.00 95.00 187 GLU A O 1
ATOM 1461 N N . THR A 1 188 ? 14.984 8.463 -21.798 1.00 94.62 188 THR A N 1
ATOM 1462 C CA . THR A 1 188 ? 14.067 9.109 -20.843 1.00 94.62 188 THR A CA 1
ATOM 1463 C C . THR A 1 188 ? 14.628 9.170 -19.418 1.00 94.62 188 THR A C 1
ATOM 1465 O O . THR A 1 188 ? 14.360 10.138 -18.708 1.00 94.62 188 THR A O 1
ATOM 1468 N N . VAL A 1 189 ? 15.444 8.193 -19.004 1.00 94.88 189 VAL A N 1
ATOM 1469 C CA . VAL A 1 189 ? 16.124 8.193 -17.691 1.00 94.88 189 VAL A CA 1
ATOM 1470 C C . VAL A 1 189 ? 17.553 8.758 -17.748 1.00 94.88 189 VAL A C 1
ATOM 1472 O O . VAL A 1 189 ? 18.296 8.696 -16.767 1.00 94.88 189 VAL A O 1
ATOM 1475 N N . GLY A 1 190 ? 17.950 9.334 -18.888 1.00 93.00 190 GLY A N 1
ATOM 1476 C CA . GLY A 1 190 ? 19.218 10.045 -19.060 1.00 93.00 190 GLY A CA 1
ATOM 1477 C C . GLY A 1 190 ? 20.390 9.205 -19.575 1.00 93.00 190 GLY A C 1
ATOM 1478 O O . GLY A 1 190 ? 21.535 9.636 -19.442 1.00 93.00 190 GLY A O 1
ATOM 1479 N N . LEU A 1 191 ? 20.142 8.025 -20.152 1.00 93.50 191 LEU A N 1
ATOM 1480 C CA . LEU A 1 191 ? 21.169 7.210 -20.811 1.00 93.50 191 LEU A CA 1
ATOM 1481 C C . LEU A 1 191 ? 21.031 7.316 -22.332 1.00 93.50 191 LEU A C 1
ATOM 1483 O O . LEU A 1 191 ? 20.061 6.832 -22.908 1.00 93.50 191 LEU A O 1
ATOM 1487 N N . ASP A 1 192 ? 22.010 7.942 -22.983 1.00 93.69 192 ASP A N 1
ATOM 1488 C CA . ASP A 1 192 ? 22.011 8.105 -24.438 1.00 93.69 192 ASP A CA 1
ATOM 1489 C C . ASP A 1 192 ? 22.218 6.775 -25.187 1.00 93.69 192 ASP A C 1
ATOM 1491 O O . ASP A 1 192 ? 22.686 5.775 -24.631 1.00 93.69 192 ASP A O 1
ATOM 1495 N N . ARG A 1 193 ? 21.886 6.760 -26.486 1.00 92.31 193 ARG A N 1
ATOM 1496 C CA . ARG A 1 193 ? 22.043 5.573 -27.340 1.00 92.31 193 ARG A CA 1
ATOM 1497 C C . ARG A 1 193 ? 23.447 4.975 -27.275 1.00 92.31 193 ARG A C 1
ATOM 1499 O O . ARG A 1 193 ? 23.568 3.759 -27.181 1.00 92.31 193 ARG A O 1
ATOM 1506 N N . ALA A 1 194 ? 24.493 5.801 -27.314 1.00 92.69 194 ALA A N 1
ATOM 1507 C CA . ALA A 1 194 ? 25.871 5.316 -27.298 1.00 92.69 194 ALA A CA 1
ATOM 1508 C C . ALA A 1 194 ? 26.169 4.537 -26.008 1.00 92.69 194 ALA A C 1
ATOM 1510 O O . ALA A 1 194 ? 26.708 3.433 -26.062 1.00 92.69 194 ALA A O 1
ATOM 1511 N N . THR A 1 195 ? 25.730 5.060 -24.860 1.00 91.44 195 THR A N 1
ATOM 1512 C CA . THR A 1 195 ? 25.874 4.394 -23.561 1.00 91.44 195 THR A CA 1
ATOM 1513 C C . THR A 1 195 ? 25.054 3.104 -23.497 1.00 91.44 195 THR A C 1
ATOM 1515 O O . THR A 1 195 ? 25.522 2.098 -22.959 1.00 91.44 195 THR A O 1
ATOM 1518 N N . VAL A 1 196 ? 23.838 3.099 -24.052 1.00 89.25 196 VAL A N 1
ATOM 1519 C CA . VAL A 1 196 ? 22.978 1.903 -24.114 1.00 89.25 196 VAL A CA 1
ATOM 1520 C C . VAL A 1 196 ? 23.614 0.814 -24.982 1.00 89.25 196 VAL A C 1
ATOM 1522 O O . VAL A 1 196 ? 23.675 -0.344 -24.567 1.00 89.25 196 VAL A O 1
ATOM 1525 N N . GLU A 1 197 ? 24.131 1.170 -26.158 1.00 88.62 197 GLU A N 1
ATOM 1526 C CA . GLU A 1 197 ? 24.813 0.250 -27.075 1.00 88.62 197 GLU A CA 1
ATOM 1527 C C . GLU A 1 197 ? 26.132 -0.280 -26.494 1.00 88.62 197 GLU A C 1
ATOM 1529 O O . GLU A 1 197 ? 26.460 -1.451 -26.687 1.00 88.62 197 GLU A O 1
ATOM 1534 N N . GLU A 1 198 ? 26.873 0.533 -25.739 1.00 90.75 198 GLU A N 1
ATOM 1535 C CA . GLU A 1 198 ? 28.089 0.096 -25.049 1.00 90.75 198 GLU A CA 1
ATOM 1536 C C . GLU A 1 198 ? 27.766 -0.902 -23.926 1.00 90.75 198 GLU A C 1
ATOM 1538 O O . GLU A 1 198 ? 28.340 -1.992 -23.870 1.00 90.75 198 GLU A O 1
ATOM 1543 N N . ARG A 1 199 ? 26.810 -0.565 -23.049 1.00 87.19 199 ARG A N 1
ATOM 1544 C CA . ARG A 1 199 ? 26.470 -1.379 -21.869 1.00 87.19 199 ARG A CA 1
ATOM 1545 C C . ARG A 1 199 ? 25.694 -2.646 -22.214 1.00 87.19 199 ARG A C 1
ATOM 1547 O O . ARG A 1 199 ? 25.870 -3.668 -21.552 1.00 87.19 199 ARG A O 1
ATOM 1554 N N . PHE A 1 200 ? 24.846 -2.594 -23.240 1.00 85.00 200 PHE A N 1
ATOM 1555 C CA . PHE A 1 200 ? 23.916 -3.671 -23.598 1.00 85.00 200 PHE A CA 1
ATOM 1556 C C . PHE A 1 200 ? 24.072 -4.142 -25.047 1.00 85.00 200 PHE A C 1
ATOM 1558 O O . PHE A 1 200 ? 23.175 -4.780 -25.598 1.00 85.00 200 PHE A O 1
ATOM 1565 N N . GLY A 1 201 ? 25.226 -3.894 -25.670 1.00 77.81 201 GLY A N 1
ATOM 1566 C CA . GLY A 1 201 ? 25.458 -4.168 -27.091 1.00 77.81 201 GLY A CA 1
ATOM 1567 C C . GLY A 1 201 ? 25.244 -5.618 -27.519 1.00 77.81 201 GLY A C 1
ATOM 1568 O O . GLY A 1 201 ? 24.880 -5.867 -28.665 1.00 77.81 201 GLY A O 1
ATOM 1569 N N . GLY A 1 202 ? 25.430 -6.587 -26.616 1.00 79.75 202 GLY A N 1
ATOM 1570 C CA . GLY A 1 202 ? 25.093 -7.989 -26.886 1.00 79.75 202 GLY A CA 1
ATOM 1571 C C . GLY A 1 202 ? 23.594 -8.204 -27.123 1.00 79.75 202 GLY A C 1
ATOM 1572 O O . GLY A 1 202 ? 23.223 -8.889 -28.068 1.00 79.75 202 GLY A O 1
ATOM 1573 N N . LEU A 1 203 ? 22.751 -7.571 -26.304 1.00 77.81 203 LEU A N 1
ATOM 1574 C CA . LEU A 1 203 ? 21.294 -7.610 -26.428 1.00 77.81 203 LEU A CA 1
ATOM 1575 C C . LEU A 1 203 ? 20.826 -6.791 -27.636 1.00 77.81 203 LEU A C 1
ATOM 1577 O O . LEU A 1 203 ? 20.038 -7.270 -28.442 1.00 77.81 203 LEU A O 1
ATOM 1581 N N . TYR A 1 204 ? 21.368 -5.581 -27.795 1.00 71.50 204 TYR A N 1
ATOM 1582 C CA . TYR A 1 204 ? 20.992 -4.670 -28.874 1.00 71.50 204 TYR A CA 1
ATOM 1583 C C . TYR A 1 204 ? 21.286 -5.250 -30.265 1.00 71.50 204 TYR A C 1
ATOM 1585 O O . TYR A 1 204 ? 20.418 -5.216 -31.131 1.00 71.50 204 TYR A O 1
ATOM 1593 N N . ARG A 1 205 ? 22.464 -5.865 -30.465 1.00 77.31 205 ARG A N 1
ATOM 1594 C CA . ARG A 1 205 ? 22.800 -6.557 -31.725 1.00 77.31 205 ARG A CA 1
ATOM 1595 C C . ARG A 1 205 ? 21.947 -7.799 -31.978 1.00 77.31 205 ARG A C 1
ATOM 1597 O O . ARG A 1 205 ? 21.755 -8.156 -33.128 1.00 77.31 205 ARG A O 1
ATOM 1604 N N . ALA A 1 206 ? 21.474 -8.475 -30.931 1.00 76.31 206 ALA A N 1
ATOM 1605 C CA . ALA A 1 206 ? 20.640 -9.669 -31.073 1.00 76.31 206 ALA A CA 1
ATOM 1606 C C . ALA A 1 206 ? 19.191 -9.352 -31.488 1.00 76.31 206 ALA A C 1
ATOM 1608 O O . ALA A 1 206 ? 18.475 -10.251 -31.918 1.00 76.31 206 ALA A O 1
ATOM 1609 N N . PHE A 1 207 ? 18.755 -8.100 -31.336 1.00 74.19 207 PHE A N 1
ATOM 1610 C CA . PHE A 1 207 ? 17.432 -7.624 -31.746 1.00 74.19 207 PHE A CA 1
ATOM 1611 C C . PHE A 1 207 ? 17.395 -7.023 -33.166 1.00 74.19 207 PHE A C 1
ATOM 1613 O O . PHE A 1 207 ? 16.322 -6.608 -33.606 1.00 74.19 207 PHE A O 1
ATOM 1620 N N . GLN A 1 208 ? 18.541 -6.945 -33.853 1.00 65.69 208 GLN A N 1
ATOM 1621 C CA . GLN A 1 208 ? 18.674 -6.516 -35.253 1.00 65.69 208 GLN A CA 1
ATOM 1622 C C . GLN A 1 208 ? 18.637 -7.719 -36.198 1.00 65.69 208 GLN A C 1
ATOM 1624 O O . GLN A 1 208 ? 18.068 -7.563 -37.300 1.00 65.69 208 GLN A O 1
#

Nearest PDB structures (foldseek):
  6wom-assembly1_A  TM=8.690E-01  e=1.443E-16  Elizabethkingia anophelis
  1eqr-assembly1_C-1  TM=8.394E-01  e=6.220E-16  Escherichia coli
  7ap4-assembly1_B  TM=8.221E-01  e=4.824E-16  Thermus thermophilus HB8
  1l0w-assembly1_B  TM=8.561E-01  e=1.232E-14  Thermus thermophilus
  4o2d-assembly1_B  TM=9.015E-01  e=1.235E-10  Mycolicibacterium smegmatis MC2 155

Radius of gyration: 23.4 Å; Cα contacts (8 Å, |Δi|>4): 334; chains: 1; bounding box: 57×43×63 Å